Protein AF-F6IIS5-F1 (afdb_monomer)

Secondary structure (DSSP, 8-state):
---------------------------------------HHHHHHHHHHHHHHHHHHHHHHHHHHHHHHHHHHTHHHHHHHHHHSSHHHHHHHHHHHHHHHTTS---PPPHHHHHHHHHHHHHHHHHTTT-HHHHHHHHHHHHHHHHHHTT-----HHHHHHHHTTT-TTTHHHHHHHHHHHHHHHTT---HHHHHHHHHHHHHHHHHHHS--S--------TT-----GGGGHHHHTTTT--

Radius of gyration: 42.84 Å; Cα contacts (8 Å, |Δi|>4): 162; chains: 1; bounding box: 74×51×154 Å

Foldseek 3Di:
DDDDDDDDDDDDDDDDDDDDDDDDDPDDPPPPPVPVPCPVVNVVVVVVVVVVVVVVVVVVVVVVLLVVLCVQQPPQLVVQCVVLVHNVSSSVLLVVLVVVLVPWQFDADDPVRLVVLVVQLVVLVVCCVVPLLVSLVSLLVSLVVLCVVRGQDPDDPVSSLSNCSRHPNPLSVLVVQLVVQSVCVVVVNHDSVSSVSSSVSSVSSSCVSSPDDPPPDPPPDDPPPDDDDPVVCVVVVVVPVPD

Solvent-accessible surface area (backbone atoms only — not comparable to full-atom values): 14548 Å² total; per-residue (Å²): 133,80,86,84,82,88,84,80,89,85,80,87,90,83,84,85,88,80,89,80,88,76,87,79,88,89,80,80,86,73,69,77,74,75,64,79,71,74,41,74,64,55,52,51,51,51,51,52,54,51,51,51,51,52,51,51,52,51,52,51,52,53,50,52,55,53,47,53,48,33,73,51,17,40,68,50,37,63,50,42,19,59,76,54,72,36,62,70,57,15,54,50,54,52,50,54,36,46,58,55,49,73,71,44,71,67,48,69,71,51,73,67,55,37,53,53,50,56,53,51,50,52,56,32,58,62,38,33,81,81,37,49,68,61,18,47,54,48,46,54,52,51,51,50,52,54,39,43,76,23,34,46,75,99,62,58,71,70,61,42,49,54,42,44,22,61,85,37,17,83,36,36,59,28,43,52,53,17,50,56,40,53,55,32,34,78,72,70,73,46,56,73,69,48,47,53,49,20,48,54,20,43,45,54,35,49,55,52,70,66,66,58,74,87,78,78,65,82,81,73,84,58,99,77,78,76,85,83,74,72,74,70,60,59,69,61,60,66,65,65,77,79,117

Structure (mmCIF, N/CA/C/O backbone):
data_AF-F6IIS5-F1
#
_entry.id   AF-F6IIS5-F1
#
loop_
_atom_site.group_PDB
_atom_site.id
_atom_site.type_symbol
_atom_site.label_atom_id
_atom_site.label_alt_id
_atom_site.label_comp_id
_atom_site.label_asym_id
_atom_site.label_entity_id
_atom_site.label_seq_id
_atom_site.pdbx_PDB_ins_code
_atom_site.Cartn_x
_atom_site.Cartn_y
_atom_site.Cartn_z
_atom_site.occupancy
_atom_site.B_iso_or_equiv
_atom_site.auth_seq_id
_atom_site.auth_comp_id
_atom_site.auth_asym_id
_atom_site.auth_atom_id
_atom_site.pdbx_PDB_model_num
ATOM 1 N N . MET A 1 1 ? 21.325 -24.721 -127.479 1.00 38.97 1 MET A N 1
ATOM 2 C CA . MET A 1 1 ? 21.914 -24.699 -128.832 1.00 38.97 1 MET A CA 1
ATOM 3 C C . MET A 1 1 ? 22.832 -23.492 -128.901 1.00 38.97 1 MET A C 1
ATOM 5 O O . MET A 1 1 ? 22.381 -22.418 -128.541 1.00 38.97 1 MET A O 1
ATOM 9 N N . GLN A 1 2 ? 24.099 -23.730 -129.246 1.00 48.59 2 GLN A N 1
ATOM 10 C CA . GLN A 1 2 ? 25.160 -22.765 -129.571 1.00 48.59 2 GLN A CA 1
ATOM 11 C C . GLN A 1 2 ? 25.387 -21.545 -128.648 1.00 48.59 2 GLN A C 1
ATOM 13 O O . GLN A 1 2 ? 24.705 -20.531 -128.749 1.00 48.59 2 GLN A O 1
ATOM 18 N N . LEU A 1 3 ? 26.480 -21.588 -127.875 1.00 50.91 3 LEU A N 1
ATOM 19 C CA . LEU A 1 3 ? 27.344 -20.407 -127.735 1.00 50.91 3 LEU A CA 1
ATOM 20 C C . LEU A 1 3 ? 28.074 -20.171 -129.063 1.00 50.91 3 LEU A C 1
ATOM 22 O O . LEU A 1 3 ? 28.485 -21.140 -129.708 1.00 50.91 3 LEU A O 1
ATOM 26 N N . PRO A 1 4 ? 28.275 -18.903 -129.442 1.00 66.00 4 PRO A N 1
ATOM 27 C CA . PRO A 1 4 ? 29.585 -18.489 -129.956 1.00 66.00 4 PRO A CA 1
ATOM 28 C C . PRO A 1 4 ? 29.954 -17.061 -129.445 1.00 66.00 4 PRO A C 1
ATOM 30 O O . PRO A 1 4 ? 29.212 -16.492 -128.647 1.00 66.00 4 PRO A O 1
ATOM 33 N N . PRO A 1 5 ? 31.139 -16.500 -129.754 1.00 62.62 5 PRO A N 1
ATOM 34 C CA . PRO A 1 5 ? 32.239 -16.414 -128.800 1.00 62.62 5 PRO A CA 1
ATOM 35 C C . PRO A 1 5 ? 32.622 -14.964 -128.443 1.00 62.62 5 PRO A C 1
ATOM 37 O O . PRO A 1 5 ? 32.249 -14.002 -129.109 1.00 62.62 5 PRO A O 1
ATOM 40 N N . LEU A 1 6 ? 33.430 -14.837 -127.389 1.00 49.41 6 LEU A N 1
ATOM 41 C CA . LEU A 1 6 ? 34.118 -13.606 -126.986 1.00 49.41 6 LEU A CA 1
ATOM 42 C C . LEU A 1 6 ? 35.137 -13.144 -128.041 1.00 49.41 6 LEU A C 1
ATOM 44 O O . LEU A 1 6 ? 35.711 -13.978 -128.747 1.00 49.41 6 LEU A O 1
ATOM 48 N N . PRO A 1 7 ? 35.504 -11.850 -128.010 1.00 60.78 7 PRO A N 1
ATOM 49 C CA . PRO A 1 7 ? 36.930 -11.546 -128.056 1.00 60.78 7 PRO A CA 1
ATOM 50 C C . PRO A 1 7 ? 37.419 -10.495 -127.042 1.00 60.78 7 PRO A C 1
ATOM 52 O O . PRO A 1 7 ? 36.789 -9.476 -126.785 1.00 60.78 7 PRO A O 1
ATOM 55 N N . ALA A 1 8 ? 38.634 -10.795 -126.573 1.00 44.66 8 ALA A N 1
ATOM 56 C CA . ALA A 1 8 ? 39.776 -9.916 -126.311 1.00 44.66 8 ALA A CA 1
ATOM 57 C C . ALA A 1 8 ? 39.709 -8.849 -125.199 1.00 44.66 8 ALA A C 1
ATOM 59 O O . ALA A 1 8 ? 39.285 -7.713 -125.375 1.00 44.66 8 ALA A O 1
ATOM 60 N N . ALA A 1 9 ? 40.302 -9.249 -124.071 1.00 40.66 9 ALA A N 1
ATOM 61 C CA . ALA A 1 9 ? 41.384 -8.568 -123.358 1.00 40.66 9 ALA A CA 1
ATOM 62 C C . ALA A 1 9 ? 41.815 -7.169 -123.851 1.00 40.66 9 ALA A C 1
ATOM 64 O O . ALA A 1 9 ? 42.337 -7.015 -124.954 1.00 40.66 9 ALA A O 1
ATOM 65 N N . SER A 1 10 ? 41.775 -6.205 -122.927 1.00 44.62 10 SER A N 1
ATOM 66 C CA . SER A 1 10 ? 42.725 -5.096 -122.886 1.00 44.62 10 SER A CA 1
ATOM 67 C C . SER A 1 10 ? 43.487 -5.134 -121.564 1.00 44.62 10 SER A C 1
ATOM 69 O O . SER A 1 10 ? 42.940 -5.363 -120.485 1.00 44.62 10 SER A O 1
ATOM 71 N N . THR A 1 11 ? 44.790 -4.993 -121.716 1.00 43.22 11 THR A N 1
ATOM 72 C CA . THR A 1 11 ? 45.871 -5.160 -120.761 1.00 43.22 11 THR A CA 1
ATOM 73 C C . THR A 1 11 ? 46.182 -3.871 -120.002 1.00 43.22 11 THR A C 1
ATOM 75 O O . THR A 1 11 ? 46.364 -2.830 -120.616 1.00 43.22 11 THR A O 1
ATOM 78 N N . TYR A 1 12 ? 46.395 -4.036 -118.694 1.00 42.12 12 TYR A N 1
ATOM 79 C CA . TYR A 1 12 ? 47.451 -3.436 -117.866 1.00 42.12 12 TYR A CA 1
ATOM 80 C C . TYR A 1 12 ? 47.554 -1.913 -117.614 1.00 42.12 12 TYR A C 1
ATOM 82 O O . TYR A 1 12 ? 47.680 -1.094 -118.513 1.00 42.12 12 TYR A O 1
ATOM 90 N N . ALA A 1 13 ? 47.804 -1.657 -116.320 1.00 37.38 13 ALA A N 1
ATOM 91 C CA . ALA A 1 13 ? 48.814 -0.754 -115.747 1.00 37.38 13 ALA A CA 1
ATOM 92 C C . ALA A 1 13 ? 48.391 0.649 -115.273 1.00 37.38 13 ALA A C 1
ATOM 94 O O . ALA A 1 13 ? 47.859 1.463 -116.013 1.00 37.38 13 ALA A O 1
ATOM 95 N N . GLY A 1 14 ? 48.773 0.937 -114.021 1.00 42.06 14 GLY A N 1
ATOM 96 C CA . GLY A 1 14 ? 48.734 2.256 -113.378 1.00 42.06 14 GLY A CA 1
ATOM 97 C C . GLY A 1 14 ? 48.339 2.123 -111.904 1.00 42.06 14 GLY A C 1
ATOM 98 O O . GLY A 1 14 ? 47.166 2.206 -111.580 1.00 42.06 14 GLY A O 1
ATOM 99 N N . LYS A 1 15 ? 49.194 1.594 -111.022 1.00 39.03 15 LYS A N 1
ATOM 100 C CA . LYS A 1 15 ? 50.283 2.291 -110.308 1.00 39.03 15 LYS A CA 1
ATOM 101 C C . LYS A 1 15 ? 49.807 3.451 -109.415 1.00 39.03 15 LYS A C 1
ATOM 103 O O . LYS A 1 15 ? 49.484 4.524 -109.896 1.00 39.03 15 LYS A O 1
ATOM 108 N N . GLU A 1 16 ? 49.924 3.170 -108.116 1.00 42.09 16 GLU A N 1
ATOM 109 C CA . GLU A 1 16 ? 50.530 4.020 -107.081 1.00 42.09 16 GLU A CA 1
ATOM 110 C C . GLU A 1 16 ? 49.718 5.135 -106.392 1.00 42.09 16 GLU A C 1
ATOM 112 O O . GLU A 1 16 ? 49.271 6.111 -106.976 1.00 42.09 16 GLU A O 1
ATOM 117 N N . CYS A 1 17 ? 49.732 4.992 -105.058 1.00 36.38 17 CYS A N 1
ATOM 118 C CA . CYS A 1 17 ? 49.943 6.027 -104.046 1.00 36.38 17 CYS A CA 1
ATOM 119 C C . CYS A 1 17 ? 48.851 7.072 -103.779 1.00 36.38 17 CYS A C 1
ATOM 121 O O . CYS A 1 17 ? 48.858 8.160 -104.337 1.00 36.38 17 CYS A O 1
ATOM 123 N N . ALA A 1 18 ? 48.109 6.848 -102.689 1.00 45.91 18 ALA A N 1
ATOM 124 C CA . ALA A 1 18 ? 47.913 7.897 -101.687 1.00 45.91 18 ALA A CA 1
ATOM 125 C C . ALA A 1 18 ? 47.724 7.292 -100.287 1.00 45.91 18 ALA A C 1
ATOM 127 O O . ALA A 1 18 ? 46.660 6.801 -99.915 1.00 45.91 18 ALA A O 1
ATOM 128 N N . ARG A 1 19 ? 48.799 7.353 -99.497 1.00 41.06 19 ARG A N 1
ATOM 129 C CA . ARG A 1 19 ? 48.748 7.384 -98.033 1.00 41.06 19 ARG A CA 1
ATOM 130 C C . ARG A 1 19 ? 47.802 8.509 -97.598 1.00 41.06 19 ARG A C 1
ATOM 132 O O . ARG A 1 19 ? 48.069 9.662 -97.910 1.00 41.06 19 ARG A O 1
ATOM 139 N N . CYS A 1 20 ? 46.818 8.193 -96.766 1.00 38.62 20 CYS A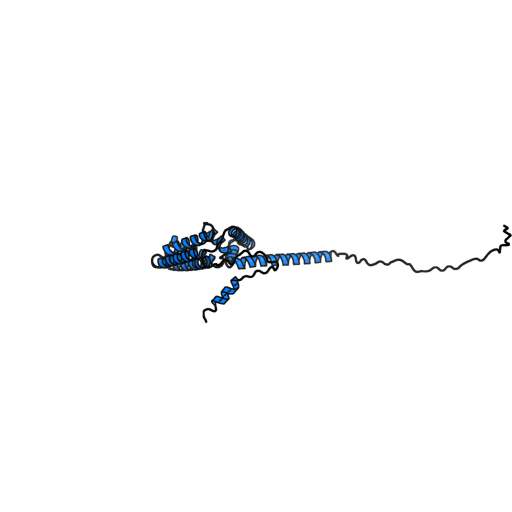 N 1
ATOM 140 C CA . CYS A 1 20 ? 46.296 9.136 -95.782 1.00 38.62 20 CYS A CA 1
ATOM 141 C C . CYS A 1 20 ? 46.187 8.405 -94.443 1.00 38.62 20 CYS A C 1
ATOM 143 O O . CYS A 1 20 ? 45.214 7.721 -94.144 1.00 38.62 20 CYS A O 1
ATOM 145 N N . ALA A 1 21 ? 47.258 8.515 -93.662 1.00 42.41 21 ALA A N 1
ATOM 146 C CA . ALA A 1 21 ? 47.233 8.278 -92.235 1.00 42.41 21 ALA A CA 1
ATOM 147 C C . ALA A 1 21 ? 46.729 9.559 -91.565 1.00 42.41 21 ALA A C 1
ATOM 149 O O . ALA A 1 21 ? 47.373 10.593 -91.710 1.00 42.41 21 ALA A O 1
ATOM 150 N N . SER A 1 22 ? 45.603 9.492 -90.858 1.00 43.91 22 SER A N 1
ATOM 151 C CA . SER A 1 22 ? 45.500 9.964 -89.471 1.00 43.91 22 SER A CA 1
ATOM 152 C C . SER A 1 22 ? 44.068 9.887 -88.953 1.00 43.91 22 SER A C 1
ATOM 154 O O . SER A 1 22 ? 43.163 10.413 -89.585 1.00 43.91 22 SER A O 1
ATOM 156 N N . CYS A 1 23 ? 43.956 9.303 -87.754 1.00 36.75 23 CYS A N 1
ATOM 157 C CA . CYS A 1 23 ? 43.139 9.742 -86.616 1.00 36.75 23 CYS A CA 1
ATOM 158 C C . CYS A 1 23 ? 41.621 9.912 -86.840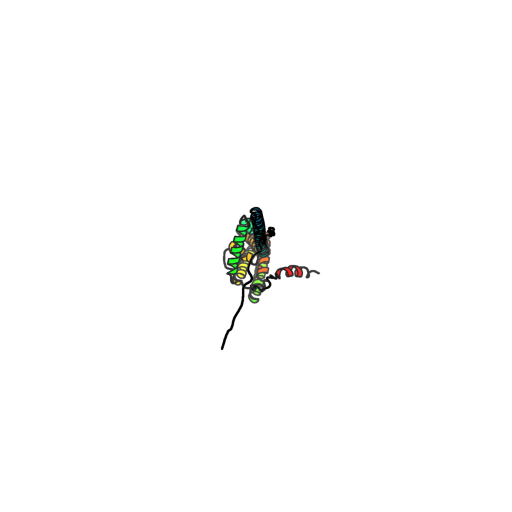 1.00 36.75 23 CYS A C 1
ATOM 160 O O . CYS A 1 23 ? 41.171 10.706 -87.645 1.00 36.75 23 CYS A O 1
ATOM 162 N N . VAL A 1 24 ? 40.745 9.279 -86.060 1.00 51.12 24 VAL A N 1
ATOM 163 C CA . VAL A 1 24 ? 40.713 9.374 -84.595 1.00 51.12 24 VAL A CA 1
ATOM 164 C C . VAL A 1 24 ? 40.145 8.094 -83.974 1.00 51.12 24 VAL A C 1
ATOM 166 O O . VAL A 1 24 ? 39.166 7.509 -84.428 1.00 51.12 24 VAL A O 1
ATOM 169 N N . LEU A 1 25 ? 40.809 7.696 -82.894 1.00 48.66 25 LEU A N 1
ATOM 170 C CA . LEU A 1 25 ? 40.563 6.553 -82.030 1.00 48.66 25 LEU A CA 1
ATOM 171 C C . LEU A 1 25 ? 39.136 6.517 -81.461 1.00 48.66 25 LEU A C 1
ATOM 173 O O . LEU A 1 25 ? 38.777 7.274 -80.562 1.00 48.66 25 LEU A O 1
ATOM 177 N N . ASN A 1 26 ? 38.368 5.535 -81.920 1.00 55.09 26 ASN A N 1
ATOM 178 C CA . ASN A 1 26 ? 37.165 5.046 -81.264 1.00 55.09 26 ASN A CA 1
ATOM 179 C C . ASN A 1 26 ? 37.545 4.010 -80.190 1.00 55.09 26 ASN A C 1
ATOM 181 O O . ASN A 1 26 ? 37.726 2.835 -80.500 1.00 55.09 26 ASN A O 1
ATOM 185 N N . ARG A 1 27 ? 37.715 4.458 -78.941 1.00 52.72 27 ARG A N 1
ATOM 186 C CA . ARG A 1 27 ? 37.467 3.697 -77.695 1.00 52.72 27 ARG A CA 1
ATOM 187 C C . ARG A 1 27 ? 37.993 4.494 -76.511 1.00 52.72 27 ARG A C 1
ATOM 189 O O . ARG A 1 27 ? 39.202 4.555 -76.316 1.00 52.72 27 ARG A O 1
ATOM 196 N N . ARG A 1 28 ? 37.079 5.029 -75.699 1.00 46.19 28 ARG A N 1
ATOM 197 C CA . ARG A 1 28 ? 37.179 5.147 -74.228 1.00 46.19 28 ARG A CA 1
ATOM 198 C C . ARG A 1 28 ? 35.954 5.896 -73.702 1.00 46.19 28 ARG A C 1
ATOM 200 O O . ARG A 1 28 ? 36.046 7.022 -73.233 1.00 46.19 28 ARG A O 1
ATOM 207 N N . SER A 1 29 ? 34.798 5.236 -73.708 1.00 54.06 29 SER A N 1
ATOM 208 C CA . SER A 1 29 ? 33.787 5.519 -72.688 1.00 54.06 29 SER A CA 1
ATOM 209 C C . SER A 1 29 ? 34.221 4.800 -71.408 1.00 54.06 29 SER A C 1
ATOM 211 O O . SER A 1 29 ? 33.710 3.737 -71.058 1.00 54.06 29 SER A O 1
ATOM 213 N N . LEU A 1 30 ? 35.220 5.360 -70.721 1.00 52.34 30 LEU A N 1
ATOM 214 C CA . LEU A 1 30 ? 35.359 5.127 -69.290 1.00 52.34 30 LEU A CA 1
ATOM 215 C C . LEU A 1 30 ? 34.185 5.866 -68.655 1.00 52.34 30 LEU A C 1
ATOM 217 O O . LEU A 1 30 ? 34.296 7.028 -68.265 1.00 52.34 30 LEU A O 1
ATOM 221 N N . GLY A 1 31 ? 33.032 5.196 -68.612 1.00 50.56 31 GLY A N 1
ATOM 222 C CA . GLY A 1 31 ? 32.050 5.509 -67.597 1.00 50.56 31 GLY A CA 1
ATOM 223 C C . GLY A 1 31 ? 32.817 5.489 -66.287 1.00 50.56 31 GLY A C 1
ATOM 224 O O . GLY A 1 31 ? 33.379 4.459 -65.913 1.00 50.56 31 GLY A O 1
ATOM 225 N N . ARG A 1 32 ? 32.928 6.650 -65.637 1.00 52.91 32 ARG A N 1
ATOM 226 C CA . ARG A 1 32 ? 33.241 6.689 -64.218 1.00 52.91 32 ARG A CA 1
ATOM 227 C C . ARG A 1 32 ? 32.142 5.863 -63.564 1.00 52.91 32 ARG A C 1
ATOM 229 O O . ARG A 1 32 ? 31.076 6.384 -63.257 1.00 52.91 32 ARG A O 1
ATOM 236 N N . CYS A 1 33 ? 32.399 4.574 -63.357 1.00 44.97 33 CYS A N 1
ATOM 237 C CA . CYS A 1 33 ? 31.918 3.932 -62.157 1.00 44.97 33 CYS A CA 1
ATOM 238 C C . CYS A 1 33 ? 32.498 4.803 -61.052 1.00 44.97 33 CYS A C 1
ATOM 240 O O . CYS A 1 33 ? 33.668 4.673 -60.696 1.00 44.97 33 CYS A O 1
ATOM 242 N N . ASN A 1 34 ? 31.696 5.746 -60.564 1.00 55.22 34 ASN A N 1
ATOM 243 C CA . ASN A 1 34 ? 31.825 6.219 -59.204 1.00 55.22 34 ASN A CA 1
ATOM 244 C C . ASN A 1 34 ? 31.525 4.970 -58.368 1.00 55.22 34 ASN A C 1
ATOM 246 O O . ASN A 1 34 ? 30.419 4.772 -57.875 1.00 55.22 34 ASN A O 1
ATOM 250 N N . VAL A 1 35 ? 32.493 4.048 -58.315 1.00 54.34 35 VAL A N 1
ATOM 251 C CA . VAL A 1 35 ? 32.584 3.099 -57.226 1.00 54.34 35 VAL A CA 1
ATOM 252 C C . VAL A 1 35 ? 32.616 4.048 -56.052 1.00 54.34 35 VAL A C 1
ATOM 254 O O . VAL A 1 35 ? 33.529 4.870 -55.974 1.00 54.34 35 VAL A O 1
ATOM 257 N N . ILE A 1 36 ? 31.548 4.073 -55.259 1.00 61.75 36 ILE A N 1
ATOM 258 C CA . ILE A 1 36 ? 31.538 4.794 -53.997 1.00 61.75 36 ILE A CA 1
ATOM 259 C C . ILE A 1 36 ? 32.660 4.114 -53.223 1.00 61.75 36 ILE A C 1
ATOM 261 O O . ILE A 1 36 ? 32.456 3.078 -52.599 1.00 61.75 36 ILE A O 1
ATOM 265 N N . THR A 1 37 ? 33.891 4.594 -53.396 1.00 59.12 37 THR A N 1
ATOM 266 C CA . THR A 1 37 ? 35.043 4.154 -52.638 1.00 59.12 37 THR A CA 1
ATOM 267 C C . THR A 1 37 ? 34.699 4.647 -51.258 1.00 59.12 37 THR A C 1
ATOM 269 O O . THR A 1 37 ? 34.847 5.838 -50.982 1.00 59.12 37 THR A O 1
ATOM 272 N N . ILE A 1 38 ? 34.086 3.773 -50.458 1.00 66.44 38 ILE A N 1
ATOM 273 C CA . ILE A 1 38 ? 33.763 4.055 -49.070 1.00 66.44 38 ILE A CA 1
ATOM 274 C C . ILE A 1 38 ? 35.119 4.330 -48.449 1.00 66.44 38 ILE A C 1
ATOM 276 O O . ILE A 1 38 ? 35.909 3.419 -48.205 1.00 66.44 38 ILE A O 1
ATOM 280 N N . THR A 1 39 ? 35.450 5.612 -48.328 1.00 81.81 39 THR A N 1
ATOM 281 C CA . THR A 1 39 ? 36.713 6.009 -47.740 1.00 81.81 39 THR A CA 1
ATOM 282 C C . THR A 1 39 ? 36.699 5.465 -46.315 1.00 81.81 39 THR A C 1
ATOM 284 O O . THR A 1 39 ? 35.634 5.433 -45.686 1.00 81.81 39 THR A O 1
ATOM 287 N N . PRO A 1 40 ? 37.843 5.027 -45.772 1.00 82.25 40 PRO A N 1
ATOM 288 C CA . PRO A 1 40 ? 37.894 4.574 -44.382 1.00 82.25 40 PRO A CA 1
ATOM 289 C C . PRO A 1 40 ? 37.308 5.632 -43.426 1.00 82.25 40 PRO A C 1
ATOM 291 O O . PRO A 1 40 ? 36.679 5.292 -42.428 1.00 82.25 40 PRO A O 1
ATOM 294 N N . LEU A 1 41 ? 37.405 6.915 -43.800 1.00 85.00 41 LEU A N 1
ATOM 295 C CA . LEU A 1 41 ? 36.748 8.039 -43.138 1.00 85.00 41 LEU A CA 1
ATOM 296 C C . LEU A 1 41 ? 35.208 7.995 -43.218 1.00 85.00 41 LEU A C 1
ATOM 298 O O . LEU A 1 41 ? 34.546 8.191 -42.204 1.00 85.00 41 LEU A O 1
ATOM 302 N N . GLY A 1 42 ? 34.625 7.721 -44.389 1.00 87.19 42 GLY A N 1
ATOM 303 C CA . GLY A 1 42 ? 33.173 7.584 -44.552 1.00 87.19 42 GLY A CA 1
ATOM 304 C C . GLY A 1 42 ? 32.595 6.410 -43.756 1.00 87.19 42 GLY A C 1
ATOM 305 O O . GLY A 1 42 ? 31.542 6.552 -43.136 1.00 87.19 42 GLY A O 1
ATOM 306 N N . LEU A 1 43 ? 33.319 5.285 -43.697 1.00 90.25 43 LEU A N 1
ATOM 307 C CA . LEU A 1 43 ? 32.958 4.149 -42.843 1.00 90.25 43 LEU A CA 1
ATOM 308 C C . LEU A 1 43 ? 32.988 4.540 -41.355 1.00 90.25 43 LEU A C 1
ATOM 310 O O . LEU A 1 43 ? 32.038 4.260 -40.626 1.00 90.25 43 LEU A O 1
ATOM 314 N N . ALA A 1 44 ? 34.051 5.220 -40.911 1.00 91.25 44 ALA A N 1
ATOM 315 C CA . ALA A 1 44 ? 34.196 5.658 -39.524 1.00 91.25 44 ALA A CA 1
ATOM 316 C C . ALA A 1 44 ? 33.075 6.623 -39.099 1.00 91.25 44 ALA A C 1
ATOM 318 O O . ALA A 1 44 ? 32.482 6.445 -38.037 1.00 91.25 44 ALA A O 1
ATOM 319 N N . ILE A 1 45 ? 32.730 7.597 -39.949 1.00 94.06 45 ILE A N 1
ATOM 320 C CA . ILE A 1 45 ? 31.616 8.524 -39.698 1.00 94.06 45 ILE A CA 1
ATOM 321 C C . ILE A 1 45 ? 30.292 7.758 -39.611 1.00 94.06 45 ILE A C 1
ATOM 323 O O . ILE A 1 45 ? 29.522 7.982 -38.679 1.00 94.06 45 ILE A O 1
ATOM 327 N N . GLY A 1 46 ? 30.045 6.819 -40.531 1.00 94.25 46 GLY A N 1
ATOM 328 C CA . GLY A 1 46 ? 28.846 5.980 -40.506 1.00 94.25 46 GLY A CA 1
ATOM 329 C C . GLY A 1 46 ? 28.697 5.186 -39.203 1.00 94.25 46 GLY A C 1
ATOM 330 O O . GLY A 1 46 ? 27.610 5.162 -38.628 1.00 94.25 46 GLY A O 1
ATOM 331 N N . LEU A 1 47 ? 29.786 4.600 -38.693 1.00 96.31 47 LEU A N 1
ATOM 332 C CA . LEU A 1 47 ? 29.785 3.861 -37.423 1.00 96.31 47 LEU A CA 1
ATOM 333 C C . LEU A 1 47 ? 29.536 4.764 -36.211 1.00 96.31 47 LEU A C 1
ATOM 335 O O . LEU A 1 47 ? 28.787 4.378 -35.317 1.00 96.31 47 LEU A O 1
ATOM 339 N N . ILE A 1 48 ? 30.120 5.964 -36.181 1.00 96.94 48 ILE A N 1
ATOM 340 C CA . ILE A 1 48 ? 29.889 6.929 -35.096 1.00 96.94 48 ILE A CA 1
ATOM 341 C C . ILE A 1 48 ? 28.426 7.376 -35.090 1.00 96.94 48 ILE A C 1
ATOM 343 O O . ILE A 1 48 ? 27.786 7.361 -34.041 1.00 96.94 48 ILE A O 1
ATOM 347 N N . VAL A 1 49 ? 27.874 7.724 -36.256 1.00 97.00 49 VAL A N 1
ATOM 348 C CA . VAL A 1 49 ? 26.461 8.110 -36.384 1.00 97.00 49 VAL A CA 1
ATOM 349 C C . VAL A 1 49 ? 25.551 6.964 -35.943 1.00 97.00 49 VAL A C 1
ATOM 351 O O . VAL A 1 49 ? 24.634 7.189 -35.155 1.00 97.00 49 VAL A O 1
ATOM 354 N N . LEU A 1 50 ? 25.838 5.729 -36.368 1.00 97.25 50 LEU A N 1
ATOM 355 C CA . LEU A 1 50 ? 25.097 4.547 -35.929 1.00 97.25 50 LEU A CA 1
ATOM 356 C C . LEU A 1 50 ? 25.168 4.366 -34.405 1.00 97.25 50 LEU A C 1
ATOM 358 O O . LEU A 1 50 ? 24.135 4.168 -33.772 1.00 97.25 50 LEU A O 1
ATOM 362 N N . ALA A 1 51 ? 26.354 4.481 -33.804 1.00 96.81 51 ALA A N 1
ATOM 363 C CA . ALA A 1 51 ? 26.535 4.354 -32.359 1.00 96.81 51 ALA A CA 1
ATOM 364 C C . ALA A 1 51 ? 25.767 5.433 -31.578 1.00 96.81 51 ALA A C 1
ATOM 366 O O . ALA A 1 51 ? 25.152 5.125 -30.559 1.00 96.81 51 ALA A O 1
ATOM 367 N N . VAL A 1 52 ? 25.745 6.678 -32.068 1.00 97.56 52 VAL A N 1
ATOM 368 C CA . VAL A 1 52 ? 24.969 7.775 -31.463 1.00 97.56 52 VAL A CA 1
ATOM 369 C C . VAL A 1 52 ? 23.469 7.511 -31.565 1.00 97.56 52 VAL A C 1
ATOM 371 O O . VAL A 1 52 ? 22.765 7.672 -30.571 1.00 97.56 52 VAL A O 1
ATOM 374 N N . ILE A 1 53 ? 22.974 7.067 -32.726 1.00 97.50 53 ILE A N 1
ATOM 375 C CA . ILE A 1 53 ? 21.552 6.738 -32.917 1.00 97.50 53 ILE A CA 1
ATOM 376 C C . ILE A 1 53 ? 21.139 5.602 -31.979 1.00 97.50 53 ILE A C 1
ATOM 378 O O . ILE A 1 53 ? 20.136 5.722 -31.278 1.00 97.50 53 ILE A O 1
ATOM 382 N N . VAL A 1 54 ? 21.929 4.526 -31.918 1.00 97.19 54 VAL A N 1
ATOM 383 C CA . VAL A 1 54 ? 21.674 3.395 -31.016 1.00 97.19 54 VAL A CA 1
ATOM 384 C C . VAL A 1 54 ? 21.723 3.850 -29.556 1.00 97.19 54 VAL A C 1
ATOM 386 O O . VAL A 1 54 ? 20.819 3.531 -28.789 1.00 97.19 54 VAL A O 1
ATOM 389 N N . GLY A 1 55 ? 22.721 4.648 -29.169 1.00 96.50 55 GLY A N 1
ATOM 390 C CA . GLY A 1 55 ? 22.833 5.196 -27.817 1.00 96.50 55 GLY A CA 1
ATOM 391 C C . GLY A 1 55 ? 21.641 6.074 -27.426 1.00 96.50 55 GLY A C 1
ATOM 392 O O . GLY A 1 55 ? 21.096 5.921 -26.333 1.00 96.50 55 GLY A O 1
ATOM 393 N N . ALA A 1 56 ? 21.188 6.947 -28.330 1.00 95.38 56 ALA A N 1
ATOM 394 C CA . ALA A 1 56 ? 20.016 7.793 -28.126 1.00 95.38 56 ALA A CA 1
ATOM 395 C C . ALA A 1 56 ? 18.725 6.966 -28.016 1.00 95.38 56 ALA A C 1
ATOM 397 O O . ALA A 1 56 ? 17.923 7.211 -27.115 1.00 95.38 56 ALA A O 1
ATOM 398 N N . ALA A 1 57 ? 18.550 5.957 -28.875 1.00 95.44 57 ALA A N 1
ATOM 399 C CA . ALA A 1 57 ? 17.407 5.048 -28.825 1.00 95.44 57 ALA A CA 1
ATOM 400 C C . ALA A 1 57 ? 17.363 4.268 -27.501 1.00 95.44 57 ALA A C 1
ATOM 402 O O . ALA A 1 57 ? 16.325 4.237 -26.843 1.00 95.44 57 ALA A O 1
ATOM 403 N N . LEU A 1 58 ? 18.498 3.714 -27.058 1.00 94.44 58 LEU A N 1
ATOM 404 C CA . LEU A 1 58 ? 18.599 3.015 -25.775 1.00 94.44 58 LEU A CA 1
ATOM 405 C C . LEU A 1 58 ? 18.303 3.945 -24.592 1.00 94.44 58 LEU A C 1
ATOM 407 O O . LEU A 1 58 ? 17.563 3.559 -23.689 1.00 94.44 58 LEU A O 1
ATOM 411 N N . MET A 1 59 ? 18.830 5.174 -24.591 1.00 92.94 59 MET A N 1
ATOM 412 C CA . MET A 1 59 ? 18.506 6.156 -23.548 1.00 92.94 59 MET A CA 1
ATOM 413 C C . MET A 1 59 ? 17.017 6.500 -23.527 1.00 92.94 59 MET A C 1
ATOM 415 O O . MET A 1 59 ? 16.418 6.540 -22.454 1.00 92.94 59 MET A O 1
ATOM 419 N N . TYR A 1 60 ? 16.413 6.719 -24.696 1.00 92.75 60 TYR A N 1
ATOM 420 C CA . TYR A 1 60 ? 14.991 7.025 -24.810 1.00 92.75 60 TYR A CA 1
ATOM 421 C C . TYR A 1 60 ? 14.120 5.870 -24.297 1.00 92.75 60 TYR A C 1
ATOM 423 O O . TYR A 1 60 ? 13.216 6.100 -23.496 1.00 92.75 60 TYR A O 1
ATOM 431 N N . MET A 1 61 ? 14.433 4.627 -24.680 1.00 88.69 61 MET A N 1
ATOM 432 C CA . MET A 1 61 ? 13.725 3.437 -24.194 1.00 88.69 61 MET A CA 1
ATOM 433 C C . MET A 1 61 ? 13.857 3.267 -22.677 1.00 88.69 61 MET A C 1
ATOM 435 O O . MET A 1 61 ? 12.859 3.040 -21.999 1.00 88.69 61 MET A O 1
ATOM 439 N N . ARG A 1 62 ? 15.067 3.430 -22.125 1.00 87.75 62 ARG A N 1
ATOM 440 C CA . ARG A 1 62 ? 15.295 3.335 -20.673 1.00 87.75 62 ARG A CA 1
ATOM 441 C C . ARG A 1 62 ? 14.534 4.406 -19.903 1.00 87.75 62 ARG A C 1
ATOM 443 O O . ARG A 1 62 ? 13.935 4.106 -18.878 1.00 87.75 62 ARG A O 1
ATOM 450 N N . LYS A 1 63 ? 14.532 5.641 -20.408 1.00 88.50 63 LYS A N 1
ATOM 451 C CA . LYS A 1 63 ? 13.791 6.742 -19.793 1.00 88.50 63 LYS A CA 1
ATOM 452 C C . LYS A 1 63 ? 12.288 6.464 -19.789 1.00 88.50 63 LYS A C 1
ATOM 454 O O . LYS A 1 63 ? 11.665 6.599 -18.746 1.00 88.50 63 LYS A O 1
ATOM 459 N N . ARG A 1 64 ? 11.733 6.010 -20.917 1.00 88.75 64 ARG A N 1
ATOM 460 C CA . ARG A 1 64 ? 10.312 5.650 -21.031 1.00 88.75 64 ARG A CA 1
ATOM 461 C C . ARG A 1 64 ? 9.906 4.532 -20.076 1.00 88.75 64 ARG A C 1
ATOM 463 O O . ARG A 1 64 ? 8.870 4.644 -19.438 1.00 88.75 64 ARG A O 1
ATOM 470 N N . HIS A 1 65 ? 10.722 3.488 -19.959 1.00 86.12 65 HIS A N 1
ATOM 471 C CA . HIS A 1 65 ? 10.458 2.382 -19.036 1.00 86.12 65 HIS A CA 1
ATOM 472 C C . HIS A 1 65 ? 10.443 2.852 -17.573 1.00 86.12 65 HIS A C 1
ATOM 474 O O . HIS A 1 65 ? 9.544 2.518 -16.806 1.00 86.12 65 HIS A O 1
ATOM 480 N N . SER A 1 66 ? 11.415 3.689 -17.205 1.00 88.88 66 SER A N 1
ATOM 481 C CA . SER A 1 66 ? 11.505 4.284 -15.871 1.00 88.88 66 SER A CA 1
ATOM 482 C C . SER A 1 66 ? 10.313 5.203 -15.565 1.00 88.88 66 SER A C 1
ATOM 484 O O . SER A 1 66 ? 9.762 5.164 -14.468 1.00 88.88 66 SER A O 1
ATOM 486 N N . GLU A 1 67 ? 9.870 5.996 -16.548 1.00 89.50 67 GLU A N 1
ATOM 487 C CA . GLU A 1 67 ? 8.674 6.844 -16.442 1.00 89.50 67 GLU A CA 1
ATOM 488 C C . GLU A 1 67 ? 7.399 6.015 -16.247 1.00 89.50 67 GLU A C 1
ATOM 490 O O . GLU A 1 67 ? 6.624 6.322 -15.353 1.00 89.50 67 GLU A O 1
ATOM 495 N N . GLN A 1 68 ? 7.214 4.921 -16.991 1.00 88.19 68 GLN A N 1
ATOM 496 C CA . GLN A 1 68 ? 6.047 4.041 -16.828 1.00 88.19 68 GLN A CA 1
ATOM 497 C C . GLN A 1 68 ? 5.969 3.421 -15.427 1.00 88.19 68 GLN A C 1
ATOM 499 O O . GLN A 1 68 ? 4.899 3.392 -14.820 1.00 88.19 68 GLN A O 1
ATOM 504 N N . LEU A 1 69 ? 7.101 2.958 -14.890 1.00 89.06 69 LEU A N 1
ATOM 505 C CA . LEU A 1 69 ? 7.156 2.439 -13.522 1.00 89.06 69 LEU A CA 1
ATOM 506 C C . LEU A 1 69 ? 6.877 3.538 -12.491 1.00 89.06 69 LEU A C 1
ATOM 508 O O . LEU A 1 69 ? 6.192 3.287 -11.505 1.00 89.06 69 LEU A O 1
ATOM 512 N N . ARG A 1 70 ? 7.370 4.759 -12.716 1.00 89.81 70 ARG A N 1
ATOM 513 C CA . ARG A 1 70 ? 7.065 5.914 -11.860 1.00 89.81 70 ARG A CA 1
ATOM 514 C C . ARG A 1 70 ? 5.593 6.292 -11.884 1.00 89.81 70 ARG A C 1
ATOM 516 O O . ARG A 1 70 ? 5.040 6.538 -10.822 1.00 89.81 70 ARG A O 1
ATOM 523 N N . ASP A 1 71 ? 4.970 6.308 -13.055 1.00 87.12 71 ASP A N 1
ATOM 524 C CA . ASP A 1 71 ? 3.552 6.638 -13.198 1.00 87.12 71 ASP A CA 1
ATOM 525 C C . ASP A 1 71 ? 2.667 5.587 -12.510 1.00 87.12 71 ASP A C 1
ATOM 527 O O . ASP A 1 71 ? 1.656 5.934 -11.903 1.00 87.12 71 ASP A O 1
ATOM 531 N N . ARG A 1 72 ? 3.064 4.307 -12.552 1.00 84.31 72 ARG A N 1
ATOM 532 C CA . ARG A 1 72 ? 2.315 3.211 -11.921 1.00 84.31 72 ARG A CA 1
ATOM 533 C C . ARG A 1 72 ? 2.508 3.132 -10.405 1.00 84.31 72 ARG A C 1
ATOM 535 O O . ARG A 1 72 ? 1.531 3.048 -9.670 1.00 84.31 72 ARG A O 1
ATOM 542 N N . PHE A 1 73 ? 3.757 3.130 -9.941 1.00 88.62 73 PHE A N 1
ATOM 543 C CA . PHE A 1 73 ? 4.094 2.937 -8.525 1.00 88.62 73 PHE A CA 1
ATOM 544 C C . PHE A 1 73 ? 4.115 4.247 -7.725 1.00 88.62 73 PHE A C 1
ATOM 546 O O . PHE A 1 73 ? 4.129 4.219 -6.493 1.00 88.62 73 PHE A O 1
ATOM 553 N N . GLY A 1 74 ? 4.171 5.403 -8.389 1.00 87.94 74 GLY A N 1
ATOM 554 C CA . GLY A 1 74 ? 4.255 6.705 -7.736 1.00 87.94 74 GLY A CA 1
ATOM 555 C C . GLY A 1 74 ? 5.441 6.782 -6.771 1.00 87.94 74 GLY A C 1
ATOM 556 O O . GLY A 1 74 ? 6.589 6.490 -7.122 1.00 87.94 74 GLY A O 1
ATOM 557 N N . GLY A 1 75 ? 5.162 7.133 -5.513 1.00 88.50 75 GLY A N 1
ATOM 558 C CA . GLY A 1 75 ? 6.180 7.246 -4.462 1.00 88.50 75 GLY A CA 1
ATOM 559 C C . GLY A 1 75 ? 6.912 5.936 -4.127 1.00 88.50 75 GLY A C 1
ATOM 560 O O . GLY A 1 75 ? 8.027 5.979 -3.597 1.00 88.50 75 GLY A O 1
ATOM 561 N N . GLU A 1 76 ? 6.335 4.773 -4.452 1.00 90.50 76 GLU A N 1
ATOM 562 C CA . GLU A 1 76 ? 6.973 3.464 -4.236 1.00 90.50 76 GLU A CA 1
ATOM 563 C C . GLU A 1 76 ? 8.144 3.209 -5.182 1.00 90.50 76 GLU A C 1
ATOM 565 O O . GLU A 1 76 ? 9.086 2.500 -4.813 1.00 90.50 76 GLU A O 1
ATOM 570 N N . TYR A 1 77 ? 8.148 3.845 -6.358 1.00 93.31 77 TYR A N 1
ATOM 571 C CA . TYR A 1 77 ? 9.297 3.797 -7.253 1.00 93.31 77 TYR A CA 1
ATOM 572 C C . TYR A 1 77 ? 10.531 4.394 -6.575 1.00 93.31 77 TYR A C 1
ATOM 574 O O . TYR A 1 77 ? 11.563 3.733 -6.431 1.00 93.31 77 TYR A O 1
ATOM 582 N N . ASP A 1 78 ? 10.418 5.644 -6.114 1.00 91.88 78 ASP A N 1
ATOM 583 C CA . ASP A 1 78 ? 11.553 6.359 -5.532 1.00 91.88 78 ASP A CA 1
ATOM 584 C C . ASP A 1 78 ? 12.015 5.686 -4.237 1.00 91.88 78 ASP A C 1
ATOM 586 O O . ASP A 1 78 ? 13.213 5.630 -3.962 1.00 91.88 78 ASP A O 1
ATOM 590 N N . ARG A 1 79 ? 11.086 5.123 -3.455 1.00 91.25 79 ARG A N 1
ATOM 591 C CA . ARG A 1 79 ? 11.418 4.316 -2.279 1.00 91.25 79 ARG A CA 1
ATOM 592 C C . ARG A 1 79 ? 12.227 3.073 -2.655 1.00 91.25 79 ARG A C 1
ATOM 594 O O . ARG A 1 79 ? 13.330 2.900 -2.139 1.00 91.25 79 ARG A O 1
ATOM 601 N N . THR A 1 80 ? 11.713 2.252 -3.567 1.00 94.12 80 THR A N 1
ATOM 602 C CA . THR A 1 80 ? 12.330 0.970 -3.940 1.00 94.12 80 THR A CA 1
ATOM 603 C C . THR A 1 80 ? 13.705 1.178 -4.577 1.00 94.12 80 THR A C 1
ATOM 605 O O . THR A 1 80 ? 14.651 0.453 -4.278 1.00 94.12 80 THR A O 1
ATOM 608 N N . VAL A 1 81 ? 13.864 2.213 -5.409 1.00 95.25 81 VAL A N 1
ATOM 609 C CA . VAL A 1 81 ? 15.162 2.574 -6.000 1.00 95.25 81 VAL A CA 1
ATOM 610 C C . VAL A 1 81 ? 16.165 3.038 -4.943 1.00 95.25 81 VAL A C 1
ATOM 612 O O . VAL A 1 81 ? 17.335 2.653 -5.017 1.00 95.25 81 VAL A O 1
ATOM 615 N N . ARG A 1 82 ? 15.732 3.835 -3.954 1.00 94.56 82 ARG A N 1
ATOM 616 C CA . ARG A 1 82 ? 16.598 4.251 -2.838 1.00 94.56 82 ARG A CA 1
ATOM 617 C C . ARG A 1 82 ? 17.048 3.056 -2.002 1.00 94.56 82 ARG A C 1
ATOM 619 O O . ARG A 1 82 ? 18.237 2.942 -1.729 1.00 94.56 82 ARG A O 1
ATOM 626 N N . GLU A 1 83 ? 16.130 2.163 -1.639 1.00 93.88 83 GLU A N 1
ATOM 627 C CA . GLU A 1 83 ? 16.433 0.960 -0.849 1.00 93.88 83 GLU A CA 1
ATOM 628 C C . GLU A 1 83 ? 17.349 -0.016 -1.609 1.00 93.88 83 GLU A C 1
ATOM 630 O O . GLU A 1 83 ? 18.280 -0.576 -1.033 1.00 93.88 83 GLU A O 1
ATOM 635 N N . ALA A 1 84 ? 17.157 -0.167 -2.923 1.00 94.62 84 ALA A N 1
ATOM 636 C CA . ALA A 1 84 ? 17.997 -1.015 -3.772 1.00 94.62 84 ALA A CA 1
ATOM 637 C C . ALA A 1 84 ? 19.381 -0.406 -4.099 1.00 94.62 84 ALA A C 1
ATOM 639 O O . ALA A 1 84 ? 20.265 -1.089 -4.635 1.00 94.62 84 ALA A O 1
ATOM 640 N N . GLY A 1 85 ? 19.564 0.891 -3.829 1.00 95.44 85 GLY A N 1
ATOM 641 C CA . GLY A 1 85 ? 20.793 1.659 -4.042 1.00 95.44 85 GLY A CA 1
ATOM 642 C C . GLY A 1 85 ? 21.075 2.073 -5.492 1.00 95.44 85 GLY A C 1
ATOM 643 O O . GLY A 1 85 ? 21.977 2.872 -5.732 1.00 95.44 85 GLY A O 1
ATOM 644 N N . ASN A 1 86 ? 20.342 1.549 -6.479 1.00 94.44 86 ASN A N 1
ATOM 645 C CA . ASN A 1 86 ? 20.410 2.010 -7.867 1.00 94.44 86 ASN A CA 1
ATOM 646 C C . ASN A 1 86 ? 19.114 1.716 -8.634 1.00 94.44 86 ASN A C 1
ATOM 648 O O . ASN A 1 86 ? 18.388 0.773 -8.315 1.00 94.44 86 ASN A O 1
ATOM 652 N N . ALA A 1 87 ? 18.879 2.496 -9.694 1.00 92.31 87 ALA A N 1
ATOM 653 C CA . ALA A 1 87 ? 17.671 2.405 -10.513 1.00 92.31 87 ALA A CA 1
ATOM 654 C C . ALA A 1 87 ? 17.469 1.013 -11.123 1.00 92.31 87 ALA A C 1
ATOM 656 O O . ALA A 1 87 ? 16.376 0.473 -11.055 1.00 92.31 87 ALA A O 1
ATOM 657 N N . HIS A 1 88 ? 18.527 0.386 -11.646 1.00 91.88 88 HIS A N 1
ATOM 658 C CA . HIS A 1 88 ? 18.399 -0.906 -12.322 1.00 91.88 88 HIS A CA 1
ATOM 659 C C . HIS A 1 88 ? 17.903 -2.022 -11.389 1.00 91.88 88 HIS A C 1
ATOM 661 O O . HIS A 1 88 ? 17.002 -2.778 -11.753 1.00 91.88 88 HIS A O 1
ATOM 667 N N . ARG A 1 89 ? 18.453 -2.115 -10.170 1.00 94.88 89 ARG A N 1
ATOM 668 C CA . ARG A 1 89 ? 17.990 -3.086 -9.167 1.00 94.88 89 ARG A CA 1
ATOM 669 C C . ARG A 1 89 ? 16.581 -2.765 -8.676 1.00 94.88 89 ARG A C 1
ATOM 671 O O . ARG A 1 89 ? 15.778 -3.683 -8.560 1.00 94.88 89 ARG A O 1
ATOM 678 N N . GLY A 1 90 ? 16.282 -1.488 -8.429 1.00 95.50 90 GLY A N 1
ATOM 679 C CA . GLY A 1 90 ? 14.951 -1.056 -8.000 1.00 95.50 90 GLY A CA 1
ATOM 680 C C . GLY A 1 90 ? 13.876 -1.407 -9.028 1.00 95.50 90 GLY A C 1
ATOM 681 O O . GLY A 1 90 ? 12.906 -2.077 -8.695 1.00 95.50 90 GLY A O 1
ATOM 682 N N . GLU A 1 91 ? 14.096 -1.057 -10.295 1.00 94.75 91 GLU A N 1
ATOM 683 C CA . GLU A 1 91 ? 13.196 -1.396 -11.405 1.00 94.75 91 GLU A CA 1
ATOM 684 C C . GLU A 1 91 ? 13.024 -2.915 -11.569 1.00 94.75 91 GLU A C 1
ATOM 686 O O . GLU A 1 91 ? 11.915 -3.381 -11.812 1.00 94.75 91 GLU A O 1
ATOM 691 N N . THR A 1 92 ? 14.088 -3.704 -11.371 1.00 94.81 92 THR A N 1
ATOM 692 C CA . THR A 1 92 ? 13.998 -5.176 -11.407 1.00 94.81 92 THR A CA 1
ATOM 693 C C . THR A 1 92 ? 13.085 -5.712 -10.298 1.00 94.81 92 THR A C 1
ATOM 695 O O . THR A 1 92 ? 12.243 -6.566 -10.563 1.00 94.81 92 THR A O 1
ATOM 698 N N . ILE A 1 93 ? 13.203 -5.187 -9.072 1.00 95.25 93 ILE A N 1
ATOM 699 C CA . ILE A 1 93 ? 12.344 -5.569 -7.937 1.00 95.25 93 ILE A CA 1
ATOM 700 C C . ILE A 1 93 ? 10.879 -5.204 -8.209 1.00 95.25 93 ILE A C 1
ATOM 702 O O . ILE A 1 93 ? 9.988 -6.007 -7.932 1.00 95.25 93 ILE A O 1
ATOM 706 N N . LEU A 1 94 ? 10.623 -4.011 -8.753 1.00 94.50 94 LEU A N 1
ATOM 707 C CA . LEU A 1 94 ? 9.272 -3.582 -9.121 1.00 94.50 94 LEU A CA 1
ATOM 708 C C . LEU A 1 94 ? 8.676 -4.498 -10.190 1.00 94.50 94 LEU A C 1
ATOM 710 O O . LEU A 1 94 ? 7.546 -4.951 -10.052 1.00 94.50 94 LEU A O 1
ATOM 714 N N . HIS A 1 95 ? 9.460 -4.859 -11.201 1.00 92.75 95 HIS A N 1
ATOM 715 C CA . HIS A 1 95 ? 8.996 -5.744 -12.262 1.00 92.75 95 HIS A CA 1
ATOM 716 C C . HIS A 1 95 ? 8.716 -7.177 -11.772 1.00 92.75 95 HIS A C 1
ATOM 718 O O . HIS A 1 95 ? 7.754 -7.817 -12.194 1.00 92.75 95 HIS A O 1
ATOM 724 N N . GLU A 1 96 ? 9.522 -7.692 -10.842 1.00 93.06 96 GLU A N 1
ATOM 725 C CA . GLU A 1 96 ? 9.251 -8.958 -10.146 1.00 93.06 96 GLU A CA 1
ATOM 726 C C . GLU A 1 96 ? 7.926 -8.909 -9.364 1.00 93.06 96 GLU A C 1
ATOM 728 O O . GLU A 1 96 ? 7.171 -9.883 -9.376 1.00 93.06 96 GLU A O 1
ATOM 733 N N . ARG A 1 97 ? 7.615 -7.776 -8.713 1.00 94.19 97 ARG A N 1
ATOM 734 C CA . ARG A 1 97 ? 6.323 -7.558 -8.031 1.00 94.19 97 ARG A CA 1
ATOM 735 C C . ARG A 1 97 ? 5.164 -7.587 -9.020 1.00 94.19 97 ARG A C 1
ATOM 737 O O . ARG A 1 97 ? 4.215 -8.329 -8.795 1.00 94.19 97 ARG A O 1
ATOM 744 N N . GLU A 1 98 ? 5.270 -6.868 -10.138 1.00 92.06 98 GLU A N 1
ATOM 745 C CA . GLU A 1 98 ? 4.235 -6.873 -11.182 1.00 92.06 98 GLU A CA 1
ATOM 746 C C . GLU A 1 98 ? 3.951 -8.284 -11.698 1.00 92.06 98 GLU A C 1
ATOM 748 O O . GLU A 1 98 ? 2.793 -8.667 -11.835 1.00 92.06 98 GLU A O 1
ATOM 753 N N . LYS A 1 99 ? 4.997 -9.083 -11.948 1.00 92.31 99 LYS A N 1
ATOM 754 C CA . LYS A 1 99 ? 4.838 -10.470 -12.406 1.00 92.31 99 LYS A CA 1
ATOM 755 C C . LYS A 1 99 ? 4.101 -11.342 -11.396 1.00 92.31 99 LYS A C 1
ATOM 757 O O . LYS A 1 99 ? 3.293 -12.171 -11.804 1.00 92.3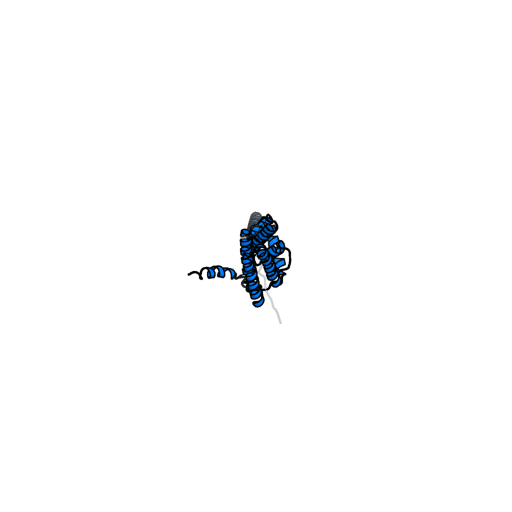1 99 LYS A O 1
ATOM 762 N N . ARG A 1 100 ? 4.382 -11.178 -10.100 1.00 93.31 100 ARG A N 1
ATOM 763 C CA . ARG A 1 100 ? 3.670 -11.916 -9.048 1.00 93.31 100 ARG A CA 1
ATOM 764 C C . ARG A 1 100 ? 2.216 -11.481 -8.961 1.00 93.31 100 ARG A C 1
ATOM 766 O O . ARG A 1 100 ? 1.344 -12.338 -9.014 1.00 93.31 100 ARG A O 1
ATOM 773 N N . VAL A 1 101 ? 1.954 -10.178 -8.914 1.00 92.38 101 VAL A N 1
ATOM 774 C CA . VAL A 1 101 ? 0.588 -9.643 -8.830 1.00 92.38 101 VAL A CA 1
ATOM 775 C C . VAL A 1 101 ? -0.244 -10.032 -10.049 1.00 92.38 101 VAL A C 1
ATOM 777 O O . VAL A 1 101 ? -1.384 -10.449 -9.897 1.00 92.38 101 VAL A O 1
ATOM 780 N N . ALA A 1 102 ? 0.349 -10.038 -11.246 1.00 91.31 102 ALA A N 1
ATOM 781 C CA . ALA A 1 102 ? -0.316 -10.493 -12.467 1.00 91.31 102 ALA A CA 1
ATOM 782 C C . ALA A 1 102 ? -0.742 -11.976 -12.441 1.00 91.31 102 ALA A C 1
ATOM 784 O O . ALA A 1 102 ? -1.535 -12.393 -13.282 1.00 91.31 102 ALA A O 1
ATOM 785 N N . SER A 1 103 ? -0.208 -12.782 -11.516 1.00 92.50 103 SER A N 1
ATOM 786 C CA . SER A 1 103 ? -0.617 -14.178 -11.316 1.00 92.50 103 SER A CA 1
ATOM 787 C C . SER A 1 103 ? -1.778 -14.348 -10.328 1.00 92.50 103 SER A C 1
ATOM 789 O O . SER A 1 103 ? -2.311 -15.451 -10.210 1.00 92.50 103 SER A O 1
ATOM 791 N N . PHE A 1 104 ? -2.167 -13.287 -9.614 1.00 92.69 104 PHE A N 1
ATOM 792 C CA . PHE A 1 104 ? -3.258 -13.316 -8.643 1.00 92.69 104 PHE A CA 1
ATOM 793 C C . PHE A 1 104 ? -4.612 -13.119 -9.341 1.00 92.69 104 PHE A C 1
ATOM 795 O O . PHE A 1 104 ? -4.735 -12.324 -10.271 1.00 92.69 104 PHE A O 1
ATOM 802 N N . ASP A 1 105 ? -5.648 -13.819 -8.871 1.00 91.50 105 ASP A N 1
ATOM 803 C CA . ASP A 1 105 ? -7.034 -13.622 -9.326 1.00 91.50 105 ASP A CA 1
ATOM 804 C C . ASP A 1 105 ? -7.672 -12.449 -8.567 1.00 91.50 105 ASP A C 1
ATOM 806 O O . ASP A 1 105 ? -8.546 -12.637 -7.716 1.00 91.50 105 ASP A O 1
ATOM 810 N N . ILE A 1 106 ? -7.172 -11.234 -8.826 1.00 91.38 106 ILE A N 1
ATOM 811 C CA . ILE A 1 106 ? -7.659 -10.027 -8.155 1.00 91.38 106 ILE A CA 1
ATOM 812 C C . ILE A 1 106 ? -8.992 -9.598 -8.764 1.00 91.38 106 ILE A C 1
ATOM 814 O O . ILE A 1 106 ? -9.090 -9.312 -9.958 1.00 91.38 106 ILE A O 1
ATOM 818 N N . ARG A 1 107 ? -10.028 -9.523 -7.929 1.00 91.12 107 ARG A N 1
ATOM 819 C CA . ARG A 1 107 ? -11.402 -9.220 -8.340 1.00 91.12 107 ARG A CA 1
ATOM 820 C C . ARG A 1 107 ? -11.997 -8.095 -7.497 1.00 91.12 107 ARG A C 1
ATOM 822 O O . ARG A 1 107 ? -11.609 -7.912 -6.340 1.00 91.12 107 ARG A O 1
ATOM 829 N N . PRO A 1 108 ? -12.943 -7.321 -8.057 1.00 89.75 108 PRO A N 1
ATOM 830 C CA . PRO A 1 108 ? -13.688 -6.347 -7.275 1.00 89.75 108 PRO A CA 1
ATOM 831 C C . PRO A 1 108 ? -14.529 -7.061 -6.219 1.00 89.75 108 PRO A C 1
ATOM 833 O O . PRO A 1 108 ? -14.983 -8.192 -6.411 1.00 89.75 108 PRO A O 1
ATOM 836 N N . LEU A 1 109 ? -14.814 -6.358 -5.130 1.00 92.06 109 LEU A N 1
ATOM 837 C CA . LEU A 1 109 ? -15.810 -6.822 -4.176 1.00 92.06 109 LEU A CA 1
ATOM 838 C C . LEU A 1 109 ? -17.206 -6.781 -4.805 1.00 92.06 109 LEU A C 1
ATOM 840 O O . LEU A 1 109 ? -17.552 -5.842 -5.526 1.00 92.06 109 LEU A O 1
ATOM 844 N N . SER A 1 110 ? -18.036 -7.770 -4.469 1.00 93.12 110 SER A N 1
ATOM 845 C CA . SER A 1 110 ? -19.470 -7.687 -4.749 1.00 93.12 110 SER A CA 1
ATOM 846 C C . SER A 1 110 ? -20.089 -6.495 -4.005 1.00 93.12 110 SER A C 1
ATOM 848 O O . SER A 1 110 ? -19.575 -6.062 -2.970 1.00 93.12 110 SER A O 1
ATOM 850 N N . GLU A 1 111 ? -21.211 -5.963 -4.496 1.00 92.56 111 GLU A N 1
ATOM 851 C CA . GLU A 1 111 ? -21.904 -4.856 -3.821 1.00 92.56 111 GLU A CA 1
ATOM 852 C C . GLU A 1 111 ? -22.321 -5.230 -2.388 1.00 92.56 111 GLU A C 1
ATOM 854 O O . GLU A 1 111 ? -22.175 -4.425 -1.465 1.00 92.56 111 GLU A O 1
ATOM 859 N N . GLU A 1 112 ? -22.752 -6.478 -2.183 1.00 94.38 112 GLU A N 1
ATOM 860 C CA . GLU A 1 112 ? -23.076 -7.016 -0.862 1.00 94.38 112 GLU A CA 1
ATOM 861 C C . GLU A 1 112 ? -21.840 -7.037 0.045 1.00 94.38 112 GLU A C 1
ATOM 863 O O . GLU A 1 112 ? -21.867 -6.481 1.145 1.00 94.38 112 GLU A O 1
ATOM 868 N N . SER A 1 113 ? -20.730 -7.616 -0.421 1.00 95.75 113 SER A N 1
ATOM 869 C CA . SER A 1 113 ? -19.477 -7.678 0.335 1.00 95.75 113 SER A CA 1
ATOM 870 C C . SER A 1 113 ? -18.966 -6.290 0.695 1.00 95.75 113 SER A C 1
ATOM 872 O O . SER A 1 113 ? -18.625 -6.031 1.850 1.00 95.75 113 SER A O 1
ATOM 874 N N . ARG A 1 114 ? -18.990 -5.362 -0.266 1.00 95.44 114 ARG A N 1
ATOM 875 C CA . ARG A 1 114 ? -18.640 -3.959 -0.053 1.00 95.44 114 ARG A CA 1
ATOM 876 C C . ARG A 1 114 ? -19.491 -3.338 1.054 1.00 95.44 114 ARG A C 1
ATOM 878 O O . ARG A 1 114 ? -18.940 -2.719 1.962 1.00 95.44 114 ARG A O 1
ATOM 885 N N . ALA A 1 115 ? -20.812 -3.522 1.024 1.00 95.06 115 ALA A N 1
ATOM 886 C CA . ALA A 1 115 ? -21.703 -3.008 2.064 1.00 95.06 115 ALA A CA 1
ATOM 887 C C . ALA A 1 115 ? -21.388 -3.609 3.447 1.00 95.06 115 ALA A C 1
ATOM 889 O O . ALA A 1 115 ? -21.333 -2.873 4.437 1.00 95.06 115 ALA A O 1
ATOM 890 N N . ARG A 1 116 ? -21.110 -4.921 3.518 1.00 97.50 116 ARG A N 1
ATOM 891 C CA . ARG A 1 116 ? -20.697 -5.592 4.764 1.00 97.50 116 ARG A CA 1
ATOM 892 C C . ARG A 1 116 ? -19.403 -5.007 5.322 1.00 97.50 116 ARG A C 1
ATOM 894 O O . ARG A 1 116 ? -19.348 -4.703 6.512 1.00 97.50 116 ARG A O 1
ATOM 901 N N . TYR A 1 117 ? -18.387 -4.817 4.482 1.00 98.06 117 TYR A N 1
ATOM 902 C CA . TYR A 1 117 ? -17.099 -4.276 4.911 1.00 98.06 117 TYR A CA 1
ATOM 903 C C . TYR A 1 117 ? -17.193 -2.814 5.338 1.00 98.06 117 TYR A C 1
ATOM 905 O O . TYR A 1 117 ? -16.603 -2.440 6.349 1.00 98.06 117 TYR A O 1
ATOM 913 N N . VAL A 1 118 ? -17.977 -1.988 4.639 1.00 97.12 118 VAL A N 1
ATOM 914 C CA . VAL A 1 118 ? -18.225 -0.593 5.047 1.00 97.12 118 VAL A CA 1
ATOM 915 C C . VAL A 1 118 ? -18.883 -0.536 6.427 1.00 97.12 118 VAL A C 1
ATOM 917 O O . VAL A 1 118 ? -18.502 0.280 7.268 1.00 97.12 118 VAL A O 1
ATOM 920 N N . GLU A 1 119 ? -19.841 -1.420 6.698 1.00 97.75 119 GLU A N 1
ATOM 921 C CA . GLU A 1 119 ? -20.473 -1.507 8.014 1.00 97.75 119 GLU A CA 1
ATOM 922 C C . GLU A 1 119 ? -19.512 -2.047 9.088 1.00 97.75 119 GLU A C 1
ATOM 924 O O . GLU A 1 119 ? -19.480 -1.540 10.212 1.00 97.75 119 GLU A O 1
ATOM 929 N N . ALA A 1 120 ? -18.675 -3.031 8.753 1.00 98.06 120 ALA A N 1
ATOM 930 C CA . ALA A 1 120 ? -17.622 -3.517 9.642 1.00 98.06 120 ALA A CA 1
ATOM 931 C C . ALA A 1 120 ? -16.623 -2.402 9.996 1.00 98.06 120 ALA A C 1
ATOM 933 O O . ALA A 1 120 ? -16.304 -2.216 11.172 1.00 98.06 120 ALA A O 1
ATOM 934 N N . TRP A 1 121 ? -16.210 -1.594 9.017 1.00 98.00 121 TRP A N 1
ATOM 935 C CA . TRP A 1 121 ? -15.321 -0.453 9.223 1.00 98.00 121 TRP A CA 1
ATOM 936 C C . TRP A 1 121 ? -15.920 0.578 10.186 1.00 98.00 121 TRP A C 1
ATOM 938 O O . TRP A 1 121 ? -15.253 1.015 11.125 1.00 98.00 121 TRP A O 1
ATOM 948 N N . ARG A 1 122 ? -17.209 0.915 10.033 1.00 97.38 122 ARG A N 1
ATOM 949 C CA . ARG A 1 122 ? -17.920 1.815 10.964 1.00 97.38 122 ARG A CA 1
ATOM 950 C C . ARG A 1 122 ? -17.904 1.291 12.397 1.00 97.38 122 ARG A C 1
ATOM 952 O O . ARG A 1 122 ? -17.658 2.057 13.329 1.00 97.38 122 ARG A O 1
ATOM 959 N N . LYS A 1 123 ? -18.115 -0.015 12.583 1.00 97.62 123 LYS A N 1
ATOM 960 C CA . LYS A 1 123 ? -18.044 -0.657 13.905 1.00 97.62 123 LYS A CA 1
ATOM 961 C C . LYS A 1 123 ? -16.637 -0.592 14.497 1.00 97.62 123 LYS A C 1
ATOM 963 O O . LYS A 1 123 ? -16.507 -0.408 15.704 1.00 97.62 123 LYS A O 1
ATOM 968 N N . VAL A 1 124 ? -15.594 -0.729 13.679 1.00 97.56 124 VAL A N 1
ATOM 969 C CA . VAL A 1 124 ? -14.201 -0.563 14.122 1.00 97.56 124 VAL A CA 1
ATOM 970 C C . VAL A 1 124 ? -13.933 0.881 14.552 1.00 97.56 124 VAL A C 1
ATOM 972 O O . VAL A 1 124 ? -13.401 1.099 15.637 1.00 97.56 124 VAL A O 1
ATOM 975 N N . GLN A 1 125 ? -14.367 1.870 13.767 1.00 94.31 125 GLN A N 1
ATOM 976 C CA . GLN A 1 125 ? -14.210 3.286 14.113 1.00 94.31 125 GLN A CA 1
ATOM 977 C C . GLN A 1 125 ? -14.932 3.663 15.410 1.00 94.31 125 GLN A C 1
ATOM 979 O O . GLN A 1 125 ? -14.360 4.367 16.236 1.00 94.31 125 GLN A O 1
ATOM 984 N N . ALA A 1 126 ? -16.156 3.171 15.621 1.00 96.06 126 ALA A N 1
ATOM 985 C CA . ALA A 1 126 ? -16.908 3.433 16.848 1.00 96.06 126 ALA A CA 1
ATOM 986 C C . ALA A 1 126 ? -16.176 2.921 18.101 1.00 96.06 126 ALA A C 1
ATOM 988 O O . ALA A 1 126 ? -16.190 3.582 19.134 1.00 96.06 126 ALA A O 1
ATOM 989 N N . ARG A 1 127 ? -15.473 1.783 17.994 1.00 95.38 127 ARG A N 1
ATOM 990 C CA . ARG A 1 127 ? -14.680 1.214 19.098 1.00 95.38 127 ARG A CA 1
ATOM 991 C C . ARG A 1 127 ? -13.457 2.044 19.463 1.00 95.38 127 ARG A C 1
ATOM 993 O O . ARG A 1 127 ? -12.970 1.896 20.576 1.00 95.38 127 ARG A O 1
ATOM 1000 N N . PHE A 1 128 ? -12.956 2.893 18.564 1.00 95.31 128 PHE A N 1
ATOM 1001 C CA . PHE A 1 128 ? -11.743 3.674 18.813 1.00 95.31 128 PHE A CA 1
ATOM 1002 C C . PHE A 1 128 ? -11.884 4.600 20.026 1.00 95.31 128 PHE A C 1
ATOM 1004 O O . PHE A 1 128 ? -10.904 4.842 20.718 1.00 95.31 128 PHE A O 1
ATOM 1011 N N . VAL A 1 129 ? -13.096 5.095 20.298 1.00 93.44 129 VAL A N 1
ATOM 1012 C CA . VAL A 1 129 ? -13.364 5.986 21.436 1.00 93.44 129 VAL A CA 1
ATOM 1013 C C . VAL A 1 129 ? -13.131 5.273 22.769 1.00 93.44 129 VAL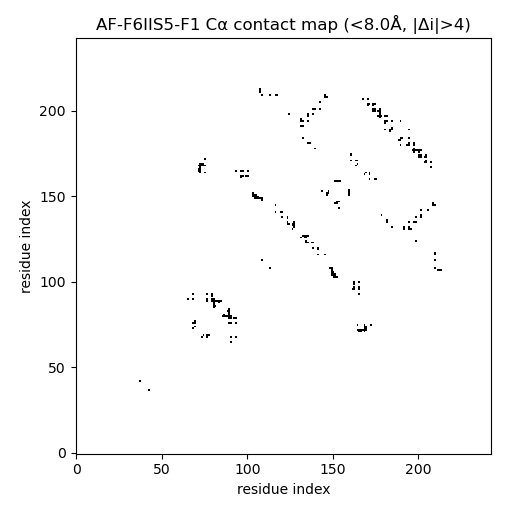 A C 1
ATOM 1015 O O . VAL A 1 129 ? -12.530 5.853 23.670 1.00 93.44 129 VAL A O 1
ATOM 1018 N N . ASP A 1 130 ? -13.561 4.015 22.871 1.00 95.00 130 ASP A N 1
ATOM 1019 C CA . ASP A 1 130 ? -13.479 3.235 24.109 1.00 95.00 130 ASP A CA 1
ATOM 1020 C C . ASP A 1 130 ? -12.159 2.456 24.222 1.00 95.00 130 ASP A C 1
ATOM 1022 O O . ASP A 1 130 ? -11.595 2.328 25.306 1.00 95.00 130 ASP A O 1
ATOM 1026 N N . SER A 1 131 ? -11.662 1.923 23.100 1.00 95.50 131 SER A N 1
ATOM 1027 C CA . SER A 1 131 ? -10.430 1.132 23.027 1.00 95.50 131 SER A CA 1
ATOM 1028 C C . SER A 1 131 ? -9.664 1.414 21.722 1.00 95.50 131 SER A C 1
ATOM 1030 O O . SER A 1 131 ? -9.851 0.719 20.714 1.00 95.50 131 SER A O 1
ATOM 1032 N N . PRO A 1 132 ? -8.776 2.431 21.713 1.00 94.94 132 PRO A N 1
ATOM 1033 C CA . PRO A 1 132 ? -7.976 2.796 20.542 1.00 94.94 132 PRO A CA 1
ATOM 1034 C C . PRO A 1 132 ? -7.102 1.655 20.006 1.00 94.94 132 PRO A C 1
ATOM 1036 O O . PRO A 1 132 ? -7.022 1.450 18.795 1.00 94.94 132 PRO A O 1
ATOM 1039 N N . ALA A 1 133 ? -6.457 0.899 20.901 1.00 94.38 133 ALA A N 1
ATOM 1040 C CA . ALA A 1 133 ? -5.541 -0.181 20.534 1.00 94.38 133 ALA A CA 1
ATOM 1041 C C . ALA A 1 133 ? -6.277 -1.343 19.846 1.00 94.38 133 ALA A C 1
ATOM 1043 O O . ALA A 1 133 ? -5.860 -1.817 18.783 1.00 94.38 133 ALA A O 1
ATOM 1044 N N . ASP A 1 134 ? -7.420 -1.755 20.404 1.00 95.19 134 ASP A N 1
ATOM 1045 C CA . ASP A 1 134 ? -8.247 -2.806 19.808 1.00 95.19 134 ASP A CA 1
ATOM 1046 C C . ASP A 1 134 ? -8.828 -2.369 18.463 1.00 95.19 134 ASP A C 1
ATOM 1048 O O . ASP A 1 134 ? -8.936 -3.181 17.544 1.00 95.19 134 ASP A O 1
ATOM 1052 N N . ALA A 1 135 ? -9.213 -1.097 18.329 1.00 96.62 135 ALA A N 1
ATOM 1053 C CA . ALA A 1 135 ? -9.736 -0.563 17.078 1.00 96.62 135 ALA A CA 1
ATOM 1054 C C . ALA A 1 135 ? -8.688 -0.608 15.957 1.00 96.62 135 ALA A C 1
ATOM 1056 O O . ALA A 1 135 ? -8.992 -1.105 14.875 1.00 96.62 135 ALA A O 1
ATOM 1057 N N . VAL A 1 136 ? -7.449 -0.179 16.221 1.00 96.44 136 VAL A N 1
ATOM 1058 C CA . VAL A 1 136 ? -6.355 -0.249 15.233 1.00 96.44 136 VAL A CA 1
ATOM 1059 C C . VAL A 1 136 ? -6.036 -1.697 14.855 1.00 96.44 136 VAL A C 1
ATOM 1061 O O . VAL A 1 136 ? -5.879 -2.000 13.674 1.00 96.44 136 VAL A O 1
ATOM 1064 N N . THR A 1 137 ? -6.019 -2.609 15.828 1.00 94.81 137 THR A N 1
ATOM 1065 C CA . THR A 1 137 ? -5.777 -4.039 15.571 1.00 94.81 137 THR A CA 1
ATOM 1066 C C . THR A 1 137 ? -6.885 -4.643 14.704 1.00 94.81 137 THR A C 1
ATOM 1068 O O . THR A 1 137 ? -6.619 -5.353 13.740 1.00 94.81 137 THR A O 1
ATOM 1071 N N . ARG A 1 138 ? -8.154 -4.327 14.995 1.00 97.00 138 ARG A N 1
ATOM 1072 C CA . ARG A 1 138 ? -9.295 -4.786 14.188 1.00 97.00 138 ARG A CA 1
ATOM 1073 C C . ARG A 1 138 ? -9.333 -4.157 12.801 1.00 97.00 138 ARG A C 1
ATOM 1075 O O . ARG A 1 138 ? -9.806 -4.809 11.879 1.00 97.00 138 ARG A O 1
ATOM 1082 N N . ALA A 1 139 ? -8.866 -2.920 12.649 1.00 97.25 139 ALA A N 1
ATOM 1083 C CA . ALA A 1 139 ? -8.739 -2.283 11.345 1.00 97.25 139 ALA A CA 1
ATOM 1084 C C . ALA A 1 139 ? -7.719 -3.019 10.462 1.00 97.25 139 ALA A C 1
ATOM 1086 O O . ALA A 1 139 ? -8.013 -3.264 9.297 1.00 97.25 139 ALA A O 1
ATOM 1087 N N . ASP A 1 140 ? -6.572 -3.422 11.019 1.00 94.81 140 ASP A N 1
ATOM 1088 C CA . ASP A 1 140 ? -5.556 -4.203 10.297 1.00 94.81 140 ASP A CA 1
ATOM 1089 C C . ASP A 1 140 ? -6.094 -5.578 9.861 1.00 94.81 140 ASP A C 1
ATOM 1091 O O . ASP A 1 140 ? -5.962 -5.965 8.700 1.00 94.81 140 ASP A O 1
ATOM 1095 N N . VAL A 1 141 ? -6.808 -6.272 10.757 1.00 95.62 141 VAL A N 1
ATOM 1096 C CA . VAL A 1 141 ? -7.492 -7.537 10.432 1.00 95.62 141 VAL A CA 1
ATOM 1097 C C . VAL A 1 141 ? -8.521 -7.342 9.317 1.00 95.62 141 VAL A C 1
ATOM 1099 O O . VAL A 1 141 ? -8.515 -8.089 8.345 1.00 95.62 141 VAL A O 1
ATOM 1102 N N . LEU A 1 142 ? -9.363 -6.311 9.419 1.00 97.62 142 LEU A N 1
ATOM 1103 C CA . LEU A 1 142 ? -10.394 -6.010 8.425 1.00 97.62 142 LEU A CA 1
ATOM 1104 C C . LEU A 1 142 ? -9.797 -5.695 7.046 1.00 97.62 142 LEU A C 1
ATOM 1106 O O . LEU A 1 142 ? -10.340 -6.122 6.031 1.00 97.62 142 LEU A O 1
ATOM 1110 N N . LEU A 1 143 ? -8.677 -4.968 6.994 1.00 96.56 143 LEU A N 1
ATOM 1111 C CA . LEU A 1 143 ? -7.939 -4.741 5.750 1.00 96.56 143 LEU A CA 1
ATOM 1112 C C . LEU A 1 143 ? -7.433 -6.059 5.155 1.00 96.56 143 LEU A C 1
ATOM 1114 O O . LEU A 1 143 ? -7.550 -6.258 3.948 1.00 96.56 143 LEU A O 1
ATOM 1118 N N . GLY A 1 144 ? -6.919 -6.964 5.992 1.00 95.50 144 GLY A N 1
ATOM 1119 C CA . GLY A 1 144 ? -6.530 -8.312 5.580 1.00 95.50 144 GLY A CA 1
ATOM 1120 C C . GLY A 1 144 ? -7.689 -9.102 4.970 1.00 95.50 144 GLY A C 1
ATOM 1121 O O . GLY A 1 144 ? -7.537 -9.640 3.879 1.00 95.50 144 GLY A O 1
ATOM 1122 N N . GLU A 1 145 ? -8.856 -9.103 5.619 1.00 96.94 145 GLU A N 1
ATOM 1123 C CA . GLU A 1 145 ? -10.066 -9.775 5.121 1.00 96.94 145 GLU A CA 1
ATOM 1124 C C . GLU A 1 145 ? -10.524 -9.206 3.769 1.00 96.94 145 GLU A C 1
ATOM 1126 O O . GLU A 1 145 ? -10.855 -9.961 2.857 1.00 96.94 145 GLU A O 1
ATOM 1131 N N . VAL A 1 146 ? -10.515 -7.876 3.618 1.00 96.88 146 VAL A N 1
ATOM 1132 C CA . VAL A 1 146 ? -10.856 -7.211 2.350 1.00 96.88 146 VAL A CA 1
ATOM 1133 C C . VAL A 1 146 ? -9.879 -7.609 1.244 1.00 96.88 146 VAL A C 1
ATOM 1135 O O . VAL A 1 146 ? -10.301 -7.907 0.128 1.00 96.88 146 VAL A O 1
ATOM 1138 N N . MET A 1 147 ? -8.576 -7.611 1.533 1.00 95.44 147 MET A N 1
ATOM 1139 C CA . MET A 1 147 ? -7.544 -8.003 0.570 1.00 95.44 147 MET A CA 1
ATOM 1140 C C . MET A 1 147 ? -7.681 -9.474 0.164 1.00 95.44 147 MET A C 1
ATOM 1142 O O . MET A 1 147 ? -7.596 -9.786 -1.023 1.00 95.44 147 MET A O 1
ATOM 1146 N N . GLU A 1 148 ? -7.932 -10.361 1.126 1.00 95.94 148 GLU A N 1
ATOM 1147 C CA . GLU A 1 148 ? -8.129 -11.789 0.879 1.00 95.94 148 GLU A CA 1
ATOM 1148 C C . GLU A 1 148 ? -9.358 -12.043 -0.002 1.00 95.94 148 GLU A C 1
ATOM 1150 O O . GLU A 1 148 ? -9.250 -12.752 -1.002 1.00 95.94 148 GLU A O 1
ATOM 1155 N N . GLU A 1 149 ? -10.505 -11.412 0.290 1.00 96.06 149 GLU A N 1
ATOM 1156 C CA . GLU A 1 149 ? -11.707 -11.563 -0.543 1.00 96.06 149 GLU A CA 1
ATOM 1157 C C . GLU A 1 149 ? -11.478 -11.030 -1.967 1.00 96.06 149 GLU A C 1
ATOM 1159 O O . GLU A 1 149 ? -11.965 -11.605 -2.945 1.00 96.06 149 GLU A O 1
ATOM 1164 N N . ARG A 1 150 ? -10.675 -9.969 -2.099 1.00 93.75 150 ARG A N 1
ATOM 1165 C CA . ARG A 1 150 ? -10.254 -9.441 -3.398 1.00 93.75 150 ARG A CA 1
ATOM 1166 C C . ARG A 1 150 ? -9.269 -10.341 -4.137 1.00 93.75 150 ARG A C 1
ATOM 1168 O O . ARG A 1 150 ? -9.073 -10.088 -5.315 1.00 93.75 150 ARG A O 1
ATOM 1175 N N . GLY A 1 151 ? -8.681 -11.362 -3.512 1.00 94.31 151 GLY A N 1
ATOM 1176 C CA . GLY A 1 151 ? -7.777 -12.321 -4.161 1.00 94.31 151 GLY A CA 1
ATOM 1177 C C . GLY A 1 151 ? -6.284 -12.094 -3.906 1.00 94.31 151 GLY A C 1
ATOM 1178 O O . GLY A 1 151 ? -5.455 -12.763 -4.524 1.00 94.31 151 GLY A O 1
ATOM 1179 N N . TYR A 1 152 ? -5.916 -11.188 -2.995 1.00 93.88 152 TYR A N 1
ATOM 1180 C CA . TYR A 1 152 ? -4.530 -11.069 -2.539 1.00 93.88 152 TYR A CA 1
ATOM 1181 C C . TYR A 1 152 ? -4.167 -12.232 -1.600 1.00 93.88 152 TYR A C 1
ATOM 1183 O O . TYR A 1 152 ? -4.978 -12.622 -0.757 1.00 93.88 152 TYR A O 1
ATOM 1191 N N . PRO A 1 153 ? -2.944 -12.785 -1.685 1.00 92.25 153 PRO A N 1
ATOM 1192 C CA . PRO A 1 153 ? -2.544 -13.901 -0.840 1.00 92.25 153 PRO A CA 1
ATOM 1193 C C . PRO A 1 153 ? -2.327 -13.473 0.619 1.00 92.25 153 PRO A C 1
ATOM 1195 O O . PRO A 1 153 ? -1.842 -12.377 0.917 1.00 92.25 153 PRO A O 1
ATOM 1198 N N . VAL A 1 154 ? -2.607 -14.391 1.546 1.00 91.44 154 VAL A N 1
ATOM 1199 C CA . VAL A 1 154 ? -2.323 -14.214 2.977 1.00 91.44 154 VAL A CA 1
ATOM 1200 C C . VAL A 1 154 ? -0.835 -14.468 3.237 1.00 91.44 154 VAL A C 1
ATOM 1202 O O . VAL A 1 154 ? -0.410 -15.570 3.573 1.00 91.44 154 VAL A O 1
ATOM 1205 N N . VAL A 1 155 ? -0.033 -13.428 3.035 1.00 92.12 155 VAL A N 1
ATOM 1206 C CA . VAL A 1 155 ? 1.419 -13.395 3.292 1.00 92.12 155 VAL A CA 1
ATOM 1207 C C . VAL A 1 155 ? 1.754 -12.402 4.406 1.00 92.12 155 VAL A C 1
ATOM 1209 O O . VAL A 1 155 ? 0.856 -11.738 4.933 1.00 92.12 155 VAL A O 1
ATOM 1212 N N . ASP A 1 156 ? 3.027 -12.301 4.788 1.00 93.44 156 ASP A N 1
ATOM 1213 C CA . ASP A 1 156 ? 3.478 -11.301 5.756 1.00 93.44 156 ASP A CA 1
ATOM 1214 C C . ASP A 1 156 ? 3.228 -9.861 5.273 1.00 93.44 156 ASP A C 1
ATOM 1216 O O . ASP A 1 156 ? 2.977 -9.595 4.094 1.00 93.44 156 ASP A O 1
ATOM 1220 N N . PHE A 1 157 ? 3.269 -8.921 6.216 1.00 92.62 157 PHE A N 1
ATOM 1221 C CA . PHE A 1 157 ? 2.972 -7.516 5.961 1.00 92.62 157 PHE A CA 1
ATOM 1222 C C . PHE A 1 157 ? 3.868 -6.899 4.875 1.00 92.62 157 PHE A C 1
ATOM 1224 O O . PHE A 1 157 ? 3.380 -6.150 4.022 1.00 92.62 157 PHE A O 1
ATOM 1231 N N . GLU A 1 158 ? 5.166 -7.202 4.887 1.00 92.38 158 GLU A N 1
ATOM 1232 C CA . GLU A 1 158 ? 6.132 -6.599 3.969 1.00 92.38 158 GLU A CA 1
ATOM 1233 C C . GLU A 1 158 ? 5.896 -7.061 2.536 1.00 92.38 158 GLU A C 1
ATOM 1235 O O . GLU A 1 158 ? 5.836 -6.236 1.619 1.00 92.38 158 GLU A O 1
ATOM 1240 N N . GLN A 1 159 ? 5.670 -8.360 2.346 1.00 93.56 159 GLN A N 1
ATOM 1241 C CA . GLN A 1 159 ? 5.329 -8.912 1.042 1.00 93.56 159 GLN A CA 1
ATOM 1242 C C . GLN A 1 159 ? 3.962 -8.408 0.564 1.00 93.56 159 GLN A C 1
ATOM 1244 O O . GLN A 1 159 ? 3.837 -7.965 -0.578 1.00 93.56 159 GLN A O 1
ATOM 1249 N N . ARG A 1 160 ? 2.948 -8.395 1.440 1.00 93.62 160 ARG A N 1
ATOM 1250 C CA . ARG A 1 160 ? 1.594 -7.938 1.090 1.00 93.62 160 ARG A CA 1
ATOM 1251 C C . ARG A 1 160 ? 1.587 -6.474 0.674 1.00 93.62 160 ARG A C 1
ATOM 1253 O O . ARG A 1 160 ? 1.002 -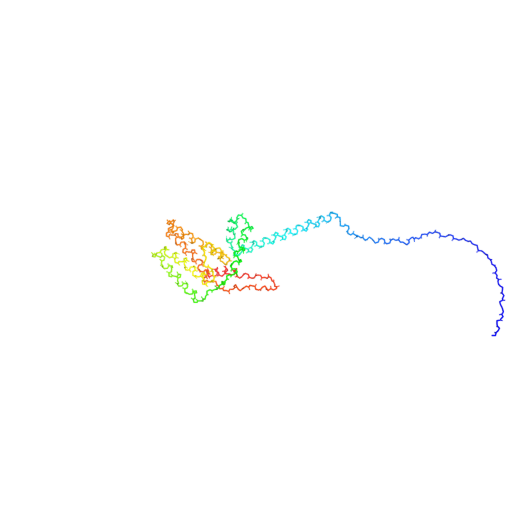6.132 -0.343 1.00 93.62 160 ARG A O 1
ATOM 1260 N N . SER A 1 161 ? 2.254 -5.609 1.437 1.00 93.88 161 SER A N 1
ATOM 1261 C CA . SER A 1 161 ? 2.380 -4.188 1.099 1.00 93.88 161 SER A CA 1
ATOM 1262 C C . SER A 1 161 ? 3.214 -3.979 -0.169 1.00 93.88 161 SER A C 1
ATOM 1264 O O . SER A 1 161 ? 2.889 -3.118 -0.980 1.00 93.88 161 SER A O 1
ATOM 1266 N N . ALA A 1 162 ? 4.256 -4.779 -0.403 1.00 93.50 162 ALA A N 1
ATOM 1267 C CA . ALA A 1 162 ? 5.014 -4.728 -1.649 1.00 93.50 162 ALA A CA 1
ATOM 1268 C C . ALA A 1 162 ? 4.163 -5.106 -2.872 1.00 93.50 162 ALA A C 1
ATOM 1270 O O . ALA A 1 162 ? 4.238 -4.429 -3.893 1.00 93.50 162 ALA A O 1
ATOM 1271 N N . ASP A 1 163 ? 3.348 -6.150 -2.781 1.00 93.56 163 ASP A N 1
ATOM 1272 C CA . ASP A 1 163 ? 2.492 -6.577 -3.888 1.00 93.56 163 ASP A CA 1
ATOM 1273 C C . ASP A 1 163 ? 1.315 -5.600 -4.088 1.00 93.56 163 ASP A C 1
ATOM 1275 O O . ASP A 1 163 ? 1.041 -5.180 -5.208 1.00 93.56 163 ASP A O 1
ATOM 1279 N N . LEU A 1 164 ? 0.713 -5.103 -3.005 1.00 92.75 164 LEU A N 1
ATOM 1280 C CA . LEU A 1 164 ? -0.344 -4.087 -3.045 1.00 92.75 164 LEU A CA 1
ATOM 1281 C C . LEU A 1 164 ? 0.093 -2.791 -3.758 1.00 92.75 164 LEU A C 1
ATOM 1283 O O . LEU A 1 164 ? -0.722 -2.134 -4.401 1.00 92.75 164 LEU A O 1
ATOM 1287 N N . SER A 1 165 ? 1.382 -2.430 -3.687 1.00 92.81 165 SER A N 1
ATOM 1288 C CA . SER A 1 165 ? 1.919 -1.233 -4.358 1.00 92.81 165 SER A CA 1
ATOM 1289 C C . SER A 1 165 ? 1.770 -1.224 -5.883 1.00 92.81 165 SER A C 1
ATOM 1291 O O . SER A 1 165 ? 1.856 -0.155 -6.483 1.00 92.81 165 SER A O 1
ATOM 1293 N N . VAL A 1 166 ? 1.559 -2.389 -6.506 1.00 91.69 166 VAL A N 1
ATOM 1294 C CA . VAL A 1 166 ? 1.428 -2.528 -7.965 1.00 91.69 166 VAL A CA 1
ATOM 1295 C C . VAL A 1 166 ? 0.151 -1.869 -8.488 1.00 91.69 166 VAL A C 1
ATOM 1297 O O . VAL A 1 166 ? 0.181 -1.235 -9.548 1.00 91.69 166 VAL A O 1
ATOM 1300 N N . ASP A 1 167 ? -0.943 -2.002 -7.739 1.00 89.19 167 ASP A N 1
ATOM 1301 C CA . ASP A 1 167 ? -2.259 -1.478 -8.120 1.00 89.19 167 ASP A CA 1
ATOM 1302 C C . ASP A 1 167 ? -2.647 -0.252 -7.274 1.00 89.19 167 ASP A C 1
ATOM 1304 O O . ASP A 1 167 ? -3.322 0.660 -7.758 1.00 89.19 167 ASP A O 1
ATOM 1308 N N . HIS A 1 168 ? -2.113 -0.165 -6.049 1.00 89.06 168 HIS A N 1
ATOM 1309 C CA . HIS A 1 168 ? -2.470 0.829 -5.034 1.00 89.06 168 HIS A CA 1
ATOM 1310 C C . HIS A 1 168 ? -1.261 1.660 -4.554 1.00 89.06 168 HIS A C 1
ATOM 1312 O O . HIS A 1 168 ? -1.117 1.960 -3.363 1.00 89.06 168 HIS A O 1
ATOM 1318 N N . GLY A 1 169 ? -0.367 2.036 -5.477 1.00 86.25 169 GLY A N 1
ATOM 1319 C CA . GLY A 1 169 ? 0.894 2.737 -5.181 1.00 86.25 169 GLY A CA 1
ATOM 1320 C C . GLY A 1 169 ? 0.747 4.048 -4.392 1.00 86.25 169 GLY A C 1
ATOM 1321 O O . GLY A 1 169 ? 1.597 4.367 -3.561 1.00 86.25 169 GLY A O 1
ATOM 1322 N N . ASP A 1 170 ? -0.357 4.778 -4.574 1.00 82.69 170 ASP A N 1
ATOM 1323 C CA . ASP A 1 170 ? -0.594 6.048 -3.874 1.00 82.69 170 ASP A CA 1
ATOM 1324 C C . ASP A 1 170 ? -0.986 5.857 -2.399 1.00 82.69 170 ASP A C 1
ATOM 1326 O O . ASP A 1 170 ? -0.631 6.669 -1.540 1.00 82.69 170 ASP A O 1
ATOM 1330 N N . VAL A 1 171 ? -1.707 4.777 -2.075 1.00 87.81 171 VAL A N 1
ATOM 1331 C CA . VAL A 1 171 ? -2.258 4.548 -0.727 1.00 87.81 171 VAL A CA 1
ATOM 1332 C C . VAL A 1 171 ? -1.465 3.537 0.095 1.00 87.81 171 VAL A C 1
ATOM 1334 O O . VAL A 1 171 ? -1.577 3.533 1.321 1.00 87.81 171 VAL A O 1
ATOM 1337 N N . VAL A 1 172 ? -0.605 2.727 -0.524 1.00 92.56 172 VAL A N 1
ATOM 1338 C CA . VAL A 1 172 ? 0.224 1.741 0.189 1.00 92.56 172 VAL A CA 1
ATOM 1339 C C . VAL A 1 172 ? 1.174 2.380 1.209 1.00 92.56 172 VAL A C 1
ATOM 1341 O O . VAL A 1 172 ? 1.455 1.786 2.250 1.00 92.56 172 VAL A O 1
ATOM 1344 N N . GLN A 1 173 ? 1.607 3.626 0.986 1.00 90.62 173 GLN A N 1
ATOM 1345 C CA . GLN A 1 173 ? 2.406 4.353 1.977 1.00 90.62 173 GLN A CA 1
ATOM 134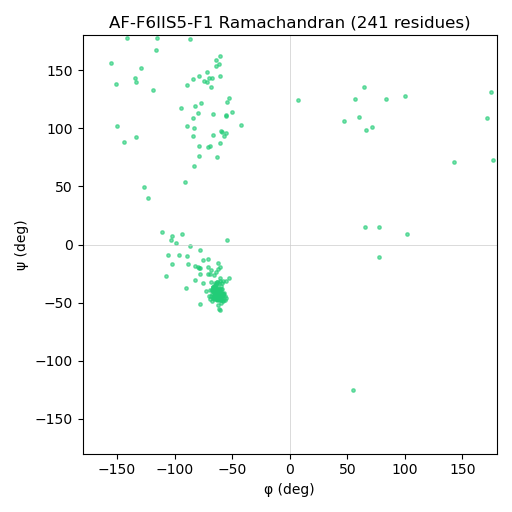6 C C . GLN A 1 173 ? 1.620 4.639 3.255 1.00 90.62 173 GLN A C 1
ATOM 1348 O O . GLN A 1 173 ? 2.189 4.597 4.346 1.00 90.62 173 GLN A O 1
ATOM 1353 N N . ASN A 1 174 ? 0.308 4.869 3.143 1.00 92.56 174 ASN A N 1
ATOM 1354 C CA . ASN A 1 174 ? -0.550 4.974 4.315 1.00 92.56 174 ASN A CA 1
ATOM 1355 C C . ASN A 1 174 ? -0.593 3.633 5.047 1.00 92.56 174 ASN A C 1
ATOM 1357 O O . ASN A 1 174 ? -0.364 3.595 6.250 1.00 92.56 174 ASN A O 1
ATOM 1361 N N . TYR A 1 175 ? -0.773 2.519 4.338 1.00 93.94 175 TYR A N 1
ATOM 1362 C CA . TYR A 1 175 ? -0.757 1.195 4.965 1.00 93.94 175 TYR A CA 1
ATOM 1363 C C . TYR A 1 175 ? 0.539 0.933 5.751 1.00 93.94 175 TYR A C 1
ATOM 1365 O O . TYR A 1 175 ? 0.483 0.561 6.923 1.00 93.94 175 TYR A O 1
ATOM 1373 N N . ARG A 1 176 ? 1.701 1.246 5.160 1.00 94.50 176 ARG A N 1
ATOM 1374 C CA . ARG A 1 176 ? 3.014 1.189 5.832 1.00 94.50 176 ARG A CA 1
ATOM 1375 C C . ARG A 1 176 ? 3.104 2.099 7.052 1.00 94.50 176 ARG A C 1
ATOM 1377 O O . ARG A 1 176 ? 3.574 1.659 8.098 1.00 94.50 176 ARG A O 1
ATOM 1384 N N . ALA A 1 177 ? 2.641 3.341 6.948 1.00 94.75 177 ALA A N 1
ATOM 1385 C CA . ALA A 1 177 ? 2.657 4.283 8.064 1.00 94.75 177 ALA A CA 1
ATOM 1386 C C . ALA A 1 177 ? 1.758 3.827 9.227 1.00 94.75 177 ALA A C 1
ATOM 1388 O O . ALA A 1 177 ? 2.186 3.855 10.382 1.00 94.75 177 ALA A O 1
ATOM 1389 N N . GLY A 1 178 ? 0.543 3.358 8.924 1.00 95.19 178 GLY A N 1
ATOM 1390 C CA . GLY A 1 178 ? -0.396 2.824 9.910 1.00 95.19 178 GLY A CA 1
ATOM 1391 C C . GLY A 1 178 ? 0.152 1.590 10.623 1.00 95.19 178 GLY A C 1
ATOM 1392 O O . GLY A 1 178 ? 0.147 1.547 11.854 1.00 95.19 178 GLY A O 1
ATOM 1393 N N . HIS A 1 179 ? 0.725 0.648 9.873 1.00 95.56 179 HIS A N 1
ATOM 1394 C CA . HIS A 1 179 ? 1.321 -0.561 10.441 1.00 95.56 179 HIS A CA 1
ATOM 1395 C C . HIS A 1 179 ? 2.544 -0.256 11.307 1.00 95.56 179 HIS A C 1
ATOM 1397 O O . HIS A 1 179 ? 2.657 -0.757 12.423 1.00 95.56 179 HIS A O 1
ATOM 1403 N N . ALA A 1 180 ? 3.415 0.656 10.867 1.00 95.69 180 ALA A N 1
ATOM 1404 C CA . ALA A 1 180 ? 4.561 1.087 11.662 1.00 95.69 180 ALA A CA 1
ATOM 1405 C C . ALA A 1 180 ? 4.145 1.748 12.988 1.00 95.69 180 ALA A C 1
ATOM 1407 O O . ALA A 1 180 ? 4.856 1.636 13.987 1.00 95.69 180 ALA A O 1
ATOM 1408 N N . ILE A 1 181 ? 3.013 2.460 13.020 1.00 96.44 181 ILE A N 1
ATOM 1409 C CA . ILE A 1 181 ? 2.449 2.986 14.268 1.00 96.44 181 ILE A CA 1
ATOM 1410 C C . ILE A 1 181 ? 1.914 1.848 15.142 1.00 96.44 181 ILE A C 1
ATOM 1412 O O . ILE A 1 181 ? 2.212 1.822 16.335 1.00 96.44 181 ILE A O 1
ATOM 1416 N N . ALA A 1 182 ? 1.151 0.917 14.565 1.00 92.81 182 ALA A N 1
ATOM 1417 C CA . ALA A 1 182 ? 0.593 -0.221 15.290 1.00 92.81 182 ALA A CA 1
ATOM 1418 C C . ALA A 1 182 ? 1.698 -1.079 15.937 1.00 92.81 182 ALA A C 1
ATOM 1420 O O . ALA A 1 182 ? 1.599 -1.428 17.113 1.00 92.81 182 ALA A O 1
ATOM 1421 N N . GLU A 1 183 ? 2.796 -1.329 15.220 1.00 94.44 183 GLU A N 1
ATOM 1422 C CA . GLU A 1 183 ? 3.974 -2.010 15.760 1.00 94.44 183 GLU A CA 1
ATOM 1423 C C . GLU A 1 183 ? 4.665 -1.231 16.885 1.00 94.44 183 GLU A C 1
ATOM 1425 O O . GLU A 1 183 ? 5.039 -1.809 17.903 1.00 94.44 183 GLU A O 1
ATOM 1430 N N . ARG A 1 184 ? 4.864 0.086 16.737 1.00 95.06 184 ARG A N 1
ATOM 1431 C CA . ARG A 1 184 ? 5.435 0.891 17.831 1.00 95.06 184 ARG A CA 1
ATOM 1432 C C . ARG A 1 184 ? 4.534 0.860 19.057 1.00 95.06 184 ARG A C 1
ATOM 1434 O O . ARG A 1 184 ? 5.024 0.769 20.179 1.00 95.06 184 ARG A O 1
ATOM 1441 N N . HIS A 1 185 ? 3.221 0.902 18.855 1.00 92.75 185 HIS A N 1
ATOM 1442 C CA . HIS A 1 185 ? 2.270 0.831 19.952 1.00 92.75 185 HIS A CA 1
ATOM 1443 C C . HIS A 1 185 ? 2.327 -0.517 20.678 1.00 92.75 185 HIS A C 1
ATOM 1445 O O . HIS A 1 185 ? 2.322 -0.529 21.907 1.00 92.75 185 HIS A O 1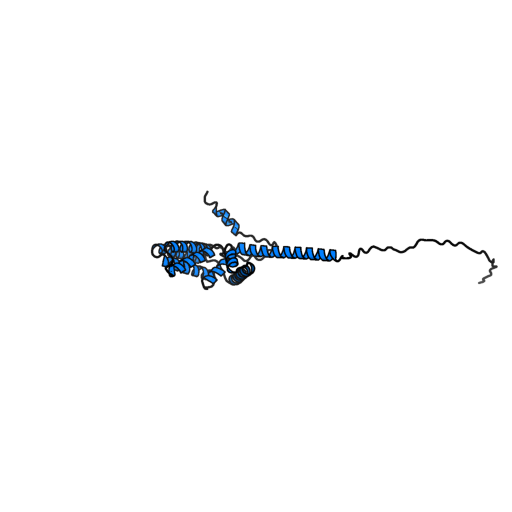
ATOM 1451 N N . SER A 1 186 ? 2.468 -1.639 19.960 1.00 89.88 186 SER A N 1
ATOM 1452 C CA . SER A 1 186 ? 2.610 -2.962 20.590 1.00 89.88 186 SER A CA 1
ATOM 1453 C C . SER A 1 186 ? 3.887 -3.090 21.433 1.00 89.88 186 SER A C 1
ATOM 1455 O O . SER A 1 186 ? 3.916 -3.858 22.393 1.00 89.88 186 SER A O 1
ATOM 145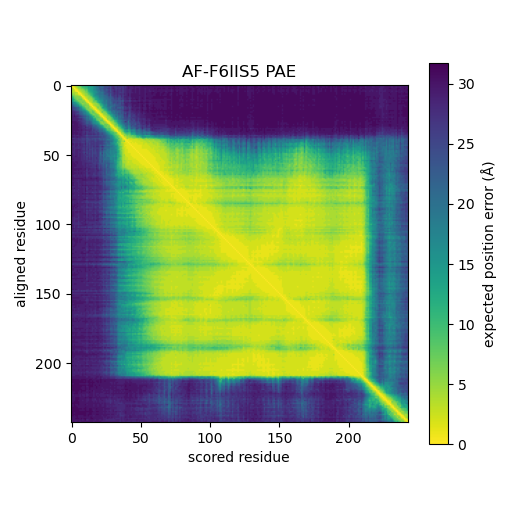7 N N . ARG A 1 187 ? 4.914 -2.281 21.135 1.00 93.25 187 ARG A N 1
ATOM 1458 C CA . ARG A 1 187 ? 6.137 -2.129 21.943 1.00 93.25 187 ARG A CA 1
ATOM 1459 C C . ARG A 1 187 ? 6.035 -1.078 23.059 1.00 93.25 187 ARG A C 1
ATOM 1461 O O . ARG A 1 187 ? 6.990 -0.904 23.809 1.00 93.25 187 ARG A O 1
ATOM 1468 N N . GLY A 1 188 ? 4.905 -0.380 23.191 1.00 92.25 188 GLY A N 1
ATOM 1469 C CA . GLY A 1 188 ? 4.711 0.699 24.168 1.00 92.25 188 GLY A CA 1
ATOM 1470 C C . GLY A 1 188 ? 5.368 2.033 23.787 1.00 92.25 188 GLY A C 1
ATOM 1471 O O . GLY A 1 188 ? 5.512 2.909 24.635 1.00 92.25 188 GLY A O 1
ATOM 1472 N N . GLU A 1 189 ? 5.764 2.203 22.524 1.00 92.12 189 GLU A N 1
ATOM 1473 C CA . GLU A 1 189 ? 6.525 3.355 22.010 1.00 92.12 189 GLU A CA 1
ATOM 1474 C C . GLU A 1 189 ? 5.644 4.409 21.311 1.00 92.12 189 GLU A C 1
ATOM 1476 O O . GLU A 1 189 ? 6.163 5.393 20.786 1.00 92.12 189 GLU A O 1
ATOM 1481 N N . ALA A 1 190 ? 4.324 4.206 21.251 1.00 91.31 190 ALA A N 1
ATOM 1482 C CA . ALA A 1 190 ? 3.386 5.105 20.574 1.00 91.31 190 ALA A CA 1
ATOM 1483 C C . ALA A 1 190 ? 2.151 5.398 21.433 1.00 91.31 190 ALA A C 1
ATOM 1485 O O . ALA A 1 190 ? 1.606 4.507 22.095 1.00 91.31 190 ALA A O 1
ATOM 1486 N N . GLY A 1 191 ? 1.707 6.655 21.405 1.00 91.81 191 GLY A N 1
ATOM 1487 C CA . GLY A 1 191 ? 0.568 7.144 22.176 1.00 91.81 191 GLY A CA 1
ATOM 1488 C C . GLY A 1 191 ? -0.778 6.951 21.474 1.00 91.81 191 GLY A C 1
ATOM 1489 O O . GLY A 1 191 ? -0.866 6.528 20.324 1.00 91.81 191 GLY A O 1
ATOM 1490 N N . THR A 1 192 ? -1.860 7.321 22.156 1.00 90.62 192 THR A N 1
ATOM 1491 C CA . THR A 1 192 ? -3.226 7.274 21.600 1.00 90.62 192 THR A CA 1
ATOM 1492 C C . THR A 1 192 ? -3.416 8.196 20.395 1.00 90.62 192 THR A C 1
ATOM 1494 O O . THR A 1 192 ? -4.165 7.867 19.477 1.00 90.62 192 THR A O 1
ATOM 1497 N N . GLU A 1 193 ? -2.711 9.326 20.360 1.00 94.50 193 GLU A N 1
ATOM 1498 C CA . GLU A 1 193 ? -2.714 10.235 19.211 1.00 94.50 193 GLU A CA 1
ATOM 1499 C C . GLU A 1 193 ? -2.055 9.604 17.975 1.00 94.50 193 GLU A C 1
ATOM 1501 O O . GLU A 1 193 ? -2.560 9.758 16.864 1.00 94.50 193 GLU A O 1
ATOM 1506 N N . ASP A 1 194 ? -0.995 8.810 18.154 1.00 96.38 194 ASP A N 1
ATOM 1507 C CA . ASP A 1 194 ? -0.411 8.046 17.050 1.00 96.38 194 ASP A CA 1
ATOM 1508 C C . ASP A 1 194 ? -1.424 7.025 16.519 1.00 96.38 194 ASP A C 1
ATOM 1510 O O . ASP A 1 194 ? -1.630 6.920 15.312 1.00 96.38 194 ASP A O 1
ATOM 1514 N N . LEU A 1 195 ? -2.137 6.317 17.402 1.00 95.94 195 LEU A N 1
ATOM 1515 C CA . LEU A 1 195 ? -3.186 5.374 16.992 1.00 95.94 195 LEU A CA 1
ATOM 1516 C C . LEU A 1 195 ? -4.300 6.048 16.184 1.00 95.94 195 LEU A C 1
ATOM 1518 O O . LEU A 1 195 ? -4.844 5.451 15.252 1.00 95.94 195 LEU A O 1
ATOM 1522 N N . ARG A 1 196 ? -4.614 7.311 16.487 1.00 96.06 196 ARG A N 1
ATOM 1523 C CA . ARG A 1 196 ? -5.547 8.104 15.682 1.00 96.06 196 ARG A CA 1
ATOM 1524 C C . ARG A 1 196 ? -5.013 8.313 14.262 1.00 96.06 196 ARG A C 1
ATOM 1526 O O . ARG A 1 196 ? -5.783 8.199 13.309 1.00 96.06 196 ARG A O 1
ATOM 1533 N N . GLN A 1 197 ? -3.714 8.574 14.106 1.00 97.56 197 GLN A N 1
ATOM 1534 C CA . GLN A 1 197 ? -3.068 8.650 12.790 1.00 97.56 197 GLN A CA 1
ATOM 1535 C C . GLN A 1 197 ? -3.078 7.298 12.073 1.00 97.56 197 GLN A C 1
ATOM 1537 O O . GLN A 1 197 ? -3.396 7.245 10.886 1.00 97.56 197 GLN A O 1
ATOM 1542 N N . ALA A 1 198 ? -2.831 6.193 12.785 1.00 97.06 198 ALA A N 1
ATOM 1543 C CA . ALA A 1 198 ? -2.922 4.852 12.207 1.00 97.06 198 ALA A CA 1
ATOM 1544 C C . ALA A 1 198 ? -4.315 4.574 11.622 1.00 97.06 198 ALA A C 1
ATOM 1546 O O . ALA A 1 198 ? -4.426 4.102 10.492 1.00 97.06 198 ALA A O 1
ATOM 1547 N N . MET A 1 199 ? -5.382 4.960 12.332 1.00 96.88 199 MET A N 1
ATOM 1548 C CA . MET A 1 199 ? -6.755 4.840 11.828 1.00 96.88 199 MET A CA 1
ATOM 1549 C C . MET A 1 199 ? -7.011 5.665 10.563 1.00 96.88 199 MET A C 1
ATOM 1551 O O . MET A 1 199 ? -7.746 5.215 9.684 1.00 96.88 199 MET A O 1
ATOM 1555 N N . ILE A 1 200 ? -6.427 6.861 10.450 1.00 96.56 200 ILE A N 1
ATOM 1556 C CA . ILE A 1 200 ? -6.536 7.693 9.240 1.00 96.56 200 ILE A CA 1
ATOM 1557 C C . ILE A 1 200 ? -5.828 7.016 8.069 1.00 96.56 200 ILE A C 1
ATOM 1559 O O . ILE A 1 200 ? -6.389 6.917 6.977 1.00 96.56 200 ILE A O 1
ATOM 1563 N N . HIS A 1 201 ? -4.622 6.511 8.307 1.00 96.25 201 HIS A N 1
ATOM 1564 C CA . HIS A 1 201 ? -3.847 5.814 7.297 1.00 96.25 201 HIS A CA 1
ATOM 1565 C C . HIS A 1 201 ? -4.542 4.540 6.798 1.00 96.25 201 HIS A C 1
ATOM 1567 O O . HIS A 1 201 ? -4.672 4.335 5.591 1.00 96.25 201 HIS A O 1
ATOM 1573 N N . TYR A 1 202 ? -5.057 3.716 7.709 1.00 97.12 202 TYR A N 1
ATOM 1574 C CA . TYR A 1 202 ? -5.833 2.533 7.346 1.00 97.12 202 TYR A CA 1
ATOM 1575 C C . TYR A 1 202 ? -7.134 2.885 6.633 1.00 97.12 202 TYR A C 1
ATOM 1577 O O . TYR A 1 202 ? -7.512 2.180 5.702 1.00 97.12 202 TYR A O 1
ATOM 1585 N N . ARG A 1 203 ? -7.785 4.003 6.987 1.00 95.31 203 ARG A N 1
ATOM 1586 C CA . ARG A 1 203 ? -8.975 4.470 6.268 1.00 95.31 203 ARG A CA 1
ATOM 1587 C C . ARG A 1 203 ? -8.680 4.777 4.806 1.00 95.31 203 ARG A C 1
ATOM 1589 O O . ARG A 1 203 ? -9.472 4.400 3.953 1.00 95.31 203 ARG A O 1
ATOM 1596 N N . ALA A 1 204 ? -7.572 5.461 4.526 1.00 94.62 204 ALA A N 1
ATOM 1597 C CA . ALA A 1 204 ? -7.207 5.818 3.158 1.00 94.62 204 ALA A CA 1
ATOM 1598 C C . ALA A 1 204 ? -7.073 4.572 2.271 1.00 94.62 204 ALA A C 1
ATOM 1600 O O . ALA A 1 204 ? -7.585 4.556 1.156 1.00 94.62 204 ALA A O 1
ATOM 1601 N N . LEU A 1 205 ? -6.448 3.515 2.796 1.00 94.56 205 LEU A N 1
ATOM 1602 C CA . LEU A 1 205 ? -6.356 2.237 2.099 1.00 94.56 205 LEU A CA 1
ATOM 1603 C C . LEU A 1 205 ? -7.713 1.521 2.015 1.00 94.56 205 LEU A C 1
ATOM 1605 O O . LEU A 1 205 ? -8.063 0.997 0.964 1.00 94.56 205 LEU A O 1
ATOM 1609 N N . PHE A 1 206 ? -8.477 1.490 3.107 1.00 96.06 206 PHE A N 1
ATOM 1610 C CA . PHE A 1 206 ? -9.787 0.845 3.130 1.00 96.06 206 PHE A CA 1
ATOM 1611 C C . PHE A 1 206 ? -10.723 1.446 2.078 1.00 96.06 206 PHE A C 1
ATOM 1613 O O . PHE A 1 206 ? -11.325 0.712 1.298 1.00 96.06 206 PHE A O 1
ATOM 1620 N N . ASP A 1 207 ? -10.816 2.779 2.035 1.00 94.12 207 ASP A N 1
ATOM 1621 C CA . ASP A 1 207 ? -11.662 3.495 1.087 1.00 94.12 207 ASP A CA 1
ATOM 1622 C C . ASP A 1 207 ? -11.247 3.176 -0.359 1.00 94.12 207 ASP A C 1
ATOM 1624 O O . ASP A 1 207 ? -12.119 2.950 -1.192 1.00 94.12 207 ASP A O 1
ATOM 1628 N N . ASP A 1 208 ? -9.950 3.077 -0.646 1.00 92.25 208 ASP A N 1
ATOM 1629 C CA . ASP A 1 208 ? -9.440 2.700 -1.967 1.00 92.25 208 ASP A CA 1
ATOM 1630 C C . ASP A 1 208 ? -9.809 1.250 -2.344 1.00 92.25 208 ASP A C 1
ATOM 1632 O O . ASP A 1 208 ? -10.389 1.002 -3.402 1.00 92.25 208 ASP A O 1
ATOM 1636 N N . LEU A 1 209 ? -9.608 0.298 -1.425 1.00 92.69 209 LEU A N 1
ATOM 1637 C CA . LEU A 1 209 ? -9.917 -1.118 -1.647 1.00 92.69 209 LEU A CA 1
ATOM 1638 C C . LEU A 1 209 ? -11.410 -1.390 -1.878 1.00 92.69 209 LEU A C 1
ATOM 1640 O O . LEU A 1 209 ? -11.750 -2.314 -2.619 1.00 92.69 209 LEU A O 1
ATOM 1644 N N . VAL A 1 210 ? -12.306 -0.619 -1.256 1.00 91.94 210 VAL A N 1
ATOM 1645 C CA . VAL A 1 210 ? -13.760 -0.831 -1.371 1.00 91.94 210 VAL A CA 1
ATOM 1646 C C . VAL A 1 210 ? -14.436 0.039 -2.437 1.00 91.94 210 VAL A C 1
ATOM 1648 O O . VAL A 1 210 ? -15.617 -0.175 -2.712 1.00 91.94 210 VAL A O 1
ATOM 1651 N N . HIS A 1 211 ? -13.749 1.022 -3.028 1.00 79.44 211 HIS A N 1
ATOM 1652 C CA . HIS A 1 211 ? -14.315 1.928 -4.044 1.00 79.44 211 HIS A CA 1
ATOM 1653 C C . HIS A 1 211 ? -13.744 1.735 -5.449 1.00 79.44 211 HIS A C 1
ATOM 1655 O O . HIS A 1 211 ? -14.023 2.561 -6.315 1.00 79.44 211 HIS A O 1
ATOM 1661 N N . GLU A 1 212 ? -12.985 0.675 -5.706 1.00 66.56 212 GLU A N 1
ATOM 1662 C CA . GLU A 1 212 ? -12.414 0.422 -7.027 1.00 66.56 212 GLU A CA 1
ATOM 1663 C C . GLU A 1 212 ? -13.409 -0.308 -7.959 1.00 66.56 212 GLU A C 1
ATOM 1665 O O . GLU A 1 212 ? -13.704 -1.486 -7.738 1.00 66.56 212 GLU A O 1
ATOM 1670 N N . PRO A 1 213 ? -13.963 0.356 -8.998 1.00 47.94 213 PRO A N 1
ATOM 1671 C CA . PRO A 1 213 ? -14.707 -0.317 -10.057 1.00 47.94 213 PRO A CA 1
ATOM 1672 C C . PRO A 1 213 ? -13.754 -0.968 -11.070 1.00 47.94 213 PRO A C 1
ATOM 1674 O O . PRO A 1 213 ? -12.711 -0.407 -11.411 1.00 47.94 213 PRO A O 1
ATOM 1677 N N . VAL A 1 214 ? -14.149 -2.125 -11.607 1.00 47.44 214 VAL A N 1
ATOM 1678 C CA . VAL A 1 214 ? -13.463 -2.806 -12.719 1.00 47.44 214 VAL A CA 1
ATOM 1679 C C . VAL A 1 214 ? -13.666 -2.029 -14.013 1.00 47.44 214 VAL A C 1
ATOM 1681 O O . VAL A 1 214 ? -14.527 -2.370 -14.812 1.00 47.44 214 VAL A O 1
ATOM 1684 N N . ASP A 1 215 ? -12.844 -1.015 -14.241 1.00 39.09 215 ASP A N 1
ATOM 1685 C CA . ASP A 1 215 ? -12.516 -0.586 -15.607 1.00 39.09 215 ASP A CA 1
ATOM 1686 C C . ASP A 1 215 ? -11.126 -1.096 -16.039 1.00 39.09 215 ASP A C 1
ATOM 1688 O O . ASP A 1 215 ? -10.648 -0.795 -17.129 1.00 39.09 215 ASP A O 1
ATOM 1692 N N . SER A 1 216 ? -10.498 -1.954 -15.230 1.00 44.41 216 SER A N 1
ATOM 1693 C CA . SER A 1 216 ? -9.240 -2.646 -15.538 1.00 44.41 216 SER A CA 1
ATOM 1694 C C . SER A 1 216 ? -9.503 -3.998 -16.210 1.00 44.41 216 SER A C 1
ATOM 1696 O O . SER A 1 216 ? -9.039 -5.041 -15.760 1.00 44.41 216 SER A O 1
ATOM 1698 N N . THR A 1 217 ? -10.278 -4.006 -17.297 1.00 35.28 217 THR A N 1
ATOM 1699 C CA . THR A 1 217 ? -10.193 -5.132 -18.245 1.00 35.28 217 THR A CA 1
ATOM 1700 C C . THR A 1 217 ? -8.812 -5.025 -18.903 1.00 35.28 217 THR A C 1
ATOM 1702 O O . THR A 1 217 ? -8.432 -3.904 -19.253 1.00 35.28 217 THR A O 1
ATOM 1705 N N . PRO A 1 218 ? -8.024 -6.107 -19.075 1.00 35.97 218 PRO A N 1
ATOM 1706 C CA . PRO A 1 218 ? -6.754 -6.005 -19.781 1.00 35.97 218 PRO A CA 1
ATOM 1707 C C . PRO A 1 218 ? -7.023 -5.379 -21.146 1.00 35.97 218 PRO A C 1
ATOM 1709 O O . PRO A 1 218 ? -7.854 -5.874 -21.911 1.00 35.97 218 PRO A O 1
ATOM 1712 N N . VAL A 1 219 ? -6.347 -4.263 -21.422 1.00 42.12 219 VAL A N 1
ATOM 1713 C CA . VAL A 1 219 ? -6.325 -3.653 -22.746 1.00 42.12 219 VAL A CA 1
ATOM 1714 C C . VAL A 1 219 ? -5.758 -4.708 -23.687 1.00 42.12 219 VAL A C 1
ATOM 1716 O O . VAL A 1 219 ? -4.547 -4.896 -23.778 1.00 42.12 219 VAL A O 1
ATOM 1719 N N . ILE A 1 220 ? -6.642 -5.437 -24.367 1.00 43.06 220 ILE A N 1
ATOM 1720 C CA . ILE A 1 220 ? -6.267 -6.161 -25.569 1.00 43.06 220 ILE A CA 1
ATOM 1721 C C . ILE A 1 220 ? -5.936 -5.078 -26.587 1.00 43.06 220 ILE A C 1
ATOM 1723 O O . ILE A 1 220 ? -6.791 -4.283 -26.974 1.00 43.06 220 ILE A O 1
ATOM 1727 N N . GLU A 1 221 ? -4.654 -5.028 -26.929 1.00 43.12 221 GLU A N 1
ATOM 1728 C CA . GLU A 1 221 ? -4.017 -4.106 -27.856 1.00 43.12 221 GLU A CA 1
ATOM 1729 C C . GLU A 1 221 ? -4.866 -3.900 -29.120 1.00 43.12 221 GLU A C 1
ATOM 1731 O O . GLU A 1 221 ? -4.923 -4.733 -30.027 1.00 43.12 221 GLU A O 1
ATOM 1736 N N . GLY A 1 222 ? -5.547 -2.756 -29.178 1.00 45.22 222 GLY A N 1
ATOM 1737 C CA . GLY A 1 222 ? -6.080 -2.227 -30.420 1.00 45.22 222 GLY A CA 1
ATOM 1738 C C . GLY A 1 222 ? -4.924 -1.713 -31.276 1.00 45.22 222 GLY A C 1
ATOM 1739 O O . GLY A 1 222 ? -4.010 -1.062 -30.776 1.00 45.22 222 GLY A O 1
ATOM 1740 N N . ARG A 1 223 ? -4.992 -1.965 -32.586 1.00 49.78 223 ARG A N 1
ATOM 1741 C CA . ARG A 1 223 ? -3.994 -1.642 -33.629 1.00 49.78 223 ARG A CA 1
ATOM 1742 C C . ARG A 1 223 ? -3.549 -0.160 -33.719 1.00 49.78 223 ARG A C 1
ATOM 1744 O O . ARG A 1 223 ? -2.801 0.178 -34.630 1.00 49.78 223 ARG A O 1
ATOM 1751 N N . ASP A 1 224 ? -4.009 0.726 -32.836 1.00 58.94 224 ASP A N 1
ATOM 1752 C CA . ASP A 1 224 ? -3.707 2.166 -32.830 1.00 58.94 224 ASP A CA 1
ATOM 1753 C C . ASP A 1 224 ? -2.712 2.616 -31.736 1.00 58.94 224 ASP A C 1
ATOM 1755 O O . ASP A 1 224 ? -2.246 3.755 -31.780 1.00 58.94 224 ASP A O 1
ATOM 1759 N N . GLY A 1 225 ? -2.346 1.736 -30.793 1.00 45.34 225 GLY A N 1
ATOM 1760 C CA . GLY A 1 225 ? -1.281 1.979 -29.813 1.00 45.34 225 GLY A CA 1
ATOM 1761 C C . GLY A 1 225 ? -1.531 3.102 -28.794 1.00 45.34 225 GLY A C 1
ATOM 1762 O O . GLY A 1 225 ? -0.575 3.538 -28.149 1.00 45.34 225 GLY A O 1
ATOM 1763 N N . ARG A 1 226 ? -2.765 3.601 -28.622 1.00 43.12 226 ARG A N 1
ATOM 1764 C CA . ARG A 1 226 ? -3.065 4.632 -27.613 1.00 43.12 226 ARG A CA 1
ATOM 1765 C C . ARG A 1 226 ? -3.573 4.030 -26.305 1.00 43.12 226 ARG A C 1
ATOM 1767 O O . ARG A 1 226 ? -4.650 3.451 -26.241 1.00 43.12 226 ARG A O 1
ATOM 1774 N N . ILE A 1 227 ? -2.808 4.248 -25.236 1.00 44.81 227 ILE A N 1
ATOM 1775 C CA . ILE A 1 227 ? -3.236 4.008 -23.854 1.00 44.81 227 ILE A CA 1
ATOM 1776 C C . ILE A 1 227 ? -4.092 5.206 -23.426 1.00 44.81 227 ILE A C 1
ATOM 1778 O O . ILE A 1 227 ? -3.587 6.325 -23.334 1.00 44.81 227 ILE A O 1
ATOM 1782 N N . H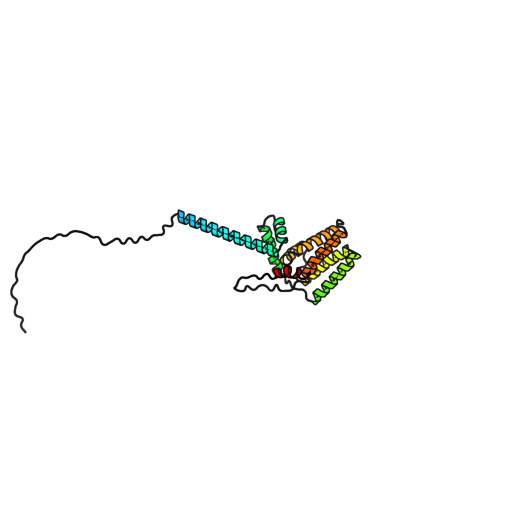IS A 1 228 ? -5.388 4.990 -23.197 1.00 45.72 228 HIS A N 1
ATOM 1783 C CA . HIS A 1 228 ? -6.261 5.980 -22.565 1.00 45.72 228 HIS A CA 1
ATOM 1784 C C . HIS A 1 228 ? -6.228 5.772 -21.047 1.00 45.72 228 HIS A C 1
ATOM 1786 O O . HIS A 1 228 ? -6.859 4.857 -20.526 1.00 45.72 228 HIS A O 1
ATOM 1792 N N . ASP A 1 229 ? -5.482 6.622 -20.345 1.00 42.69 229 ASP A N 1
ATOM 1793 C CA . ASP A 1 229 ? -5.511 6.697 -18.886 1.00 42.69 229 ASP A CA 1
ATOM 1794 C C . ASP A 1 229 ? -6.689 7.581 -18.431 1.00 42.69 229 ASP A C 1
ATOM 1796 O O . ASP A 1 229 ? -6.621 8.811 -18.467 1.00 42.69 229 ASP A O 1
ATOM 1800 N N . MET A 1 230 ? -7.787 6.941 -18.018 1.00 39.19 230 MET A N 1
ATOM 1801 C CA . MET A 1 230 ? -8.987 7.602 -17.479 1.00 39.19 230 MET A CA 1
ATOM 1802 C C . MET A 1 230 ? -8.820 8.050 -16.010 1.00 39.19 230 MET A C 1
ATOM 1804 O O . MET A 1 230 ? -9.714 8.696 -15.460 1.00 39.19 230 MET A O 1
ATOM 1808 N N . ARG A 1 231 ? -7.697 7.740 -15.336 1.00 45.47 231 ARG A N 1
ATOM 1809 C CA . ARG A 1 231 ? -7.456 8.152 -13.937 1.00 45.47 231 ARG A CA 1
ATOM 1810 C C . ARG A 1 231 ? -7.322 9.675 -13.818 1.00 45.47 231 ARG A C 1
ATOM 1812 O O . ARG A 1 231 ? -7.669 10.248 -12.784 1.00 45.47 231 ARG A O 1
ATOM 1819 N N . LYS A 1 232 ? -6.902 10.345 -14.898 1.00 35.91 232 LYS A N 1
ATOM 1820 C CA . LYS A 1 232 ? -6.636 11.790 -14.936 1.00 35.91 232 LYS A CA 1
ATOM 1821 C C . LYS A 1 232 ? -7.884 12.685 -14.868 1.00 35.91 232 LYS A C 1
ATOM 1823 O O . LYS A 1 232 ? -7.757 13.833 -14.458 1.00 35.91 232 LYS A O 1
ATOM 1828 N N . ASP A 1 233 ? -9.079 12.176 -15.171 1.00 35.09 233 ASP A N 1
ATOM 1829 C CA . ASP A 1 233 ? -10.311 12.988 -15.144 1.00 35.09 233 ASP A CA 1
ATOM 1830 C C . ASP A 1 233 ? -10.926 13.138 -13.740 1.00 35.09 233 ASP A C 1
ATOM 1832 O O . ASP A 1 233 ? -11.690 14.072 -13.483 1.00 35.09 233 ASP A O 1
ATOM 1836 N N . ARG A 1 234 ? -10.566 12.280 -12.773 1.00 45.53 234 ARG A N 1
ATOM 1837 C CA . ARG A 1 234 ? -11.169 12.334 -11.425 1.00 45.53 234 ARG A CA 1
ATOM 1838 C C . ARG A 1 234 ? -10.594 13.424 -10.522 1.00 45.53 234 ARG A C 1
ATOM 1840 O O . ARG A 1 234 ? -11.276 13.829 -9.581 1.00 45.53 234 ARG A O 1
ATOM 1847 N N . SER A 1 235 ? -9.393 13.940 -10.801 1.00 37.88 235 SER A N 1
ATOM 1848 C CA . SER A 1 235 ? -8.882 15.120 -10.086 1.00 37.88 235 SER A CA 1
ATOM 1849 C C . SER A 1 235 ? -9.657 16.387 -10.462 1.00 37.88 235 SER A C 1
ATOM 1851 O O . SER A 1 235 ? -9.787 17.284 -9.636 1.00 37.88 235 SER A O 1
ATOM 1853 N N . PHE A 1 236 ? -10.263 16.428 -11.656 1.00 36.72 236 PHE A N 1
ATOM 1854 C CA . PHE A 1 236 ? -11.006 17.590 -12.145 1.00 36.72 236 PHE A CA 1
ATOM 1855 C C . PHE A 1 236 ? -12.447 17.665 -11.608 1.00 36.72 236 PHE A C 1
ATOM 1857 O O . PHE A 1 236 ? -12.973 18.755 -11.390 1.00 36.72 236 PHE A O 1
ATOM 1864 N N . SER A 1 237 ? -13.095 16.526 -11.333 1.00 38.78 237 SER A N 1
ATOM 1865 C CA . SER A 1 237 ? -14.460 16.518 -10.773 1.00 38.78 237 SER A CA 1
ATOM 1866 C C . SER A 1 237 ? -14.527 16.825 -9.274 1.00 38.78 237 SER A C 1
ATOM 1868 O O . SER A 1 237 ? -15.584 17.232 -8.798 1.00 38.78 237 SER A O 1
ATOM 1870 N N . ARG A 1 238 ? -13.428 16.666 -8.523 1.00 41.19 238 ARG A N 1
ATOM 1871 C CA . ARG A 1 238 ? -13.403 16.955 -7.077 1.00 41.19 238 ARG A CA 1
ATOM 1872 C C . ARG A 1 238 ? -13.257 18.450 -6.754 1.00 41.19 238 ARG A C 1
ATOM 1874 O O . ARG A 1 238 ? -13.643 18.853 -5.664 1.00 41.19 238 ARG A O 1
ATOM 1881 N N . GLU A 1 239 ? -12.791 19.259 -7.707 1.00 39.31 239 GLU A N 1
ATOM 1882 C CA . GLU A 1 239 ? -12.734 20.728 -7.599 1.00 39.31 239 GLU A CA 1
ATOM 1883 C C . GLU A 1 239 ? -14.115 21.383 -7.829 1.00 39.31 239 GLU A C 1
ATOM 1885 O O . GLU A 1 239 ? -14.391 22.455 -7.309 1.00 39.31 239 GLU A O 1
ATOM 1890 N N . LYS A 1 240 ? -15.035 20.733 -8.560 1.00 40.66 240 LYS A N 1
ATOM 1891 C CA . LYS A 1 240 ? -16.328 21.332 -8.962 1.00 40.66 240 LYS A CA 1
ATOM 1892 C C . LYS A 1 240 ? -17.520 21.065 -8.034 1.00 40.66 240 LYS A C 1
ATOM 1894 O O . LYS A 1 240 ? -18.648 21.372 -8.400 1.00 40.66 240 LYS A O 1
ATOM 1899 N N . LEU A 1 241 ? -17.294 20.487 -6.857 1.00 44.94 241 LEU A N 1
ATOM 1900 C CA . LEU A 1 241 ? -18.346 20.256 -5.852 1.00 44.94 241 LEU A CA 1
ATOM 1901 C C . LEU A 1 241 ? -18.308 21.261 -4.685 1.00 44.94 241 LEU A C 1
ATOM 1903 O O . LEU A 1 241 ? -19.112 21.142 -3.765 1.00 44.94 241 LEU A O 1
ATOM 1907 N N . HIS A 1 242 ? -17.412 22.252 -4.736 1.00 44.50 242 HIS A N 1
ATOM 1908 C CA . HIS A 1 242 ? -17.344 23.371 -3.790 1.00 44.50 242 HIS A CA 1
ATOM 1909 C C . HIS A 1 242 ? -17.351 24.734 -4.504 1.00 44.50 242 HIS A C 1
ATOM 1911 O O . HIS A 1 242 ? -16.528 25.593 -4.204 1.00 44.50 242 HIS A O 1
ATOM 1917 N N . ASP A 1 243 ? -18.296 24.924 -5.423 1.00 38.19 243 ASP A N 1
ATOM 1918 C CA . ASP A 1 243 ? -18.802 26.249 -5.808 1.00 38.19 243 ASP A CA 1
ATOM 1919 C C . ASP A 1 243 ? -20.303 26.159 -6.124 1.00 38.19 243 ASP A C 1
ATOM 1921 O O . ASP A 1 243 ? -20.693 25.225 -6.868 1.00 38.19 243 ASP A O 1
#

Nearest PDB structures (foldseek):
  7yqd-assembly1_A  TM=1.846E-01  e=5.909E-01  Homo sapiens
  6az6-assembly1_A  TM=3.461E-01  e=5.495E+00  Streptococcus agalactiae

Mean predicted aligned error: 14.66 Å

Sequence (243 aa):
MQLPPLPAASTYAGKECARCASCVLNRRSLGRCNVITITPLGLAIGLIVLAVIVGAALMYMRKRHSEQLRDRFGGEYDRTVREAGNAHRGETILHEREKRVASFDIRPLSEESRARYVEAWRKVQARFVDSPADAVTRADVLLGEVMEERGYPVVDFEQRSADLSVDHGDVVQNYRAGHAIAERHSRGEAGTEDLRQAMIHYRALFDDLVHEPVDSTPVIEGRDGRIHDMRKDRSFSREKLHD

pLDDT: mean 79.73, std 21.99, range [35.09, 98.06]